Protein AF-A0A9X5UAR1-F1 (afdb_monomer_lite)

Radius of gyration: 19.59 Å; chains: 1; bounding box: 45×46×49 Å

Secondary structure (DSSP, 8-state):
-PPPPP-EEEEEETTEEEEEEEETTEEEEEEE-S-------TTS-HHHHTT-------EEEEEES-HHHHHHHHHH----PPP---S-HHHHHHHHHHHHHHHHSS--THHHHHTBSSHHHHHHHHHHHHHH-HHHHHT-EEEESSSS---EEESSSSEEEEEEEEEE-TT----TTS-EEEEEEEEETTEEEE-HHHHHHHHTTTSTTPPPP-

Foldseek 3Di:
DDDDAADWDWDDAQNFIWIWGDDPLKIKIKTFDDFQDQDDDPPDDPVRSVPDPPSPTDMDMFMDNDPVVSNVVRNVDDDDDAEPEAPCPVVQLVLQVVLQCQLFPQDQQPSNLLSEPPSVLQNVLSVVLCVVPVLVRRFKGFPDCPPDQQDWGDPYNFKIKGWQTAIDGVPDPPDPVGDTAIWIWGQDPSGIHTYQQSSCVSCVVRRPPRDHDD

Sequence (214 aa):
MYMEPQAFEQTTVNGRPALLVSAAGQTAVYWVVDQPGWVTIRGLTPEQNVHRQIVDHTAVQVSGTDRASVLRIARSTTVGPKPQGPADLPAVLAGINAAGRAAFDGASGAGMLAAVTDPTLIRPALDRALAARPEQVRQIRLVTLYESLGDLVFLSDTELVATWVTVTRPGEQLHPNSRNAELRFVETADGWKVTRSSFCLVMMTTVPGCPRFP

Structure (mmCIF, N/CA/C/O backbone):
data_AF-A0A9X5UAR1-F1
#
_entry.id   AF-A0A9X5UAR1-F1
#
loop_
_atom_site.group_PDB
_atom_site.id
_atom_site.type_symbol
_atom_site.label_atom_id
_atom_site.label_alt_id
_atom_site.label_comp_id
_atom_site.label_asym_id
_atom_site.label_entity_id
_atom_site.label_seq_id
_atom_site.pdbx_PDB_ins_code
_atom_site.Cartn_x
_atom_site.Cartn_y
_atom_site.Cartn_z
_atom_site.occupancy
_atom_site.B_iso_or_equiv
_atom_site.auth_seq_id
_atom_site.auth_comp_id
_atom_site.auth_asym_id
_atom_site.auth_atom_id
_atom_site.pdbx_PDB_model_num
ATOM 1 N N . MET A 1 1 ? -1.584 26.421 -2.742 1.00 30.73 1 MET A N 1
ATOM 2 C CA . MET A 1 1 ? -2.952 26.969 -2.666 1.00 30.73 1 MET A CA 1
ATOM 3 C C . MET A 1 1 ? -3.562 26.393 -1.400 1.00 30.73 1 MET A C 1
ATOM 5 O O . MET A 1 1 ? -3.837 25.204 -1.371 1.00 30.73 1 MET A O 1
ATOM 9 N N . TYR A 1 2 ? -3.602 27.176 -0.323 1.00 29.28 2 TYR A N 1
ATOM 10 C CA . TYR A 1 2 ? -4.198 26.750 0.943 1.00 29.28 2 TYR A CA 1
ATOM 11 C C . TYR A 1 2 ? -5.715 26.898 0.805 1.00 29.28 2 TYR A C 1
ATOM 13 O O . TYR A 1 2 ? -6.185 27.992 0.506 1.00 29.28 2 TYR A O 1
ATOM 21 N N . MET A 1 3 ? -6.461 25.798 0.927 1.00 34.56 3 MET A N 1
ATOM 22 C CA . MET A 1 3 ? -7.920 25.869 1.017 1.00 34.56 3 MET A CA 1
ATOM 23 C C . MET A 1 3 ? -8.286 26.413 2.398 1.00 34.56 3 MET A C 1
ATOM 25 O O . MET A 1 3 ? -7.839 25.870 3.408 1.00 34.56 3 MET A O 1
ATOM 29 N N . GLU A 1 4 ? -9.075 27.484 2.435 1.00 39.12 4 GLU A N 1
ATOM 30 C CA . GLU A 1 4 ? -9.680 27.985 3.668 1.00 39.12 4 GLU A CA 1
ATOM 31 C C . GLU A 1 4 ? -10.609 26.923 4.289 1.00 39.12 4 GLU A C 1
ATOM 33 O O . GLU A 1 4 ? -11.253 26.162 3.556 1.00 39.12 4 GLU A O 1
ATOM 38 N N . PRO A 1 5 ? -10.687 26.845 5.629 1.00 42.44 5 PRO A N 1
ATOM 39 C CA . PRO A 1 5 ? -11.467 25.824 6.309 1.00 42.44 5 PRO A CA 1
ATOM 40 C C . PRO A 1 5 ? -12.966 25.970 6.027 1.00 42.44 5 PRO A C 1
ATOM 42 O O . PRO A 1 5 ? -13.605 26.960 6.378 1.00 42.44 5 PRO A O 1
ATOM 45 N N . GLN A 1 6 ? -13.515 24.932 5.403 1.00 54.16 6 GLN A N 1
ATOM 46 C CA . GLN A 1 6 ? -14.939 24.719 5.186 1.00 54.16 6 GLN A CA 1
ATOM 47 C C . GLN A 1 6 ? -15.619 24.265 6.487 1.00 54.16 6 GLN A C 1
ATOM 49 O O . GLN A 1 6 ? -14.967 23.715 7.371 1.00 54.16 6 GLN A O 1
ATOM 54 N N . ALA A 1 7 ? -16.925 24.517 6.613 1.00 65.12 7 ALA A N 1
ATOM 55 C CA . ALA A 1 7 ? -17.703 24.296 7.832 1.00 65.12 7 ALA A CA 1
ATOM 56 C C . ALA A 1 7 ? -17.434 22.924 8.486 1.00 65.12 7 ALA A C 1
ATOM 58 O O . ALA A 1 7 ? -17.745 21.875 7.915 1.00 65.12 7 ALA A O 1
ATOM 59 N N . PHE A 1 8 ? -16.879 22.957 9.700 1.00 77.69 8 PHE A N 1
ATOM 60 C CA . PHE A 1 8 ? -16.751 21.800 10.577 1.00 77.69 8 PHE A CA 1
ATOM 61 C C . PHE A 1 8 ? -17.992 21.712 11.459 1.00 77.69 8 PHE A C 1
ATOM 63 O O . PHE A 1 8 ? -18.345 22.673 12.142 1.00 77.69 8 PHE A O 1
ATOM 70 N N . GLU A 1 9 ? -18.638 20.553 11.472 1.00 87.25 9 GLU A N 1
ATOM 71 C CA . GLU A 1 9 ? -19.782 20.277 12.334 1.00 87.25 9 GLU A CA 1
ATOM 72 C C . GLU A 1 9 ? -19.434 19.127 13.279 1.00 87.25 9 GLU A C 1
ATOM 74 O O . GLU A 1 9 ? -18.962 18.070 12.856 1.00 87.25 9 GLU A O 1
ATOM 79 N N . GLN A 1 10 ? -19.662 19.325 14.577 1.00 88.06 10 GLN A N 1
ATOM 80 C CA . GLN A 1 10 ? -19.565 18.237 15.543 1.00 88.06 10 GLN A CA 1
ATOM 81 C C . GLN A 1 10 ? -20.776 17.314 15.392 1.00 88.06 10 GLN A C 1
ATOM 83 O O . GLN A 1 10 ? -21.917 17.763 15.320 1.00 88.06 10 GLN A O 1
ATOM 88 N N . THR A 1 11 ? -20.533 16.009 15.356 1.00 90.31 11 THR A N 1
ATOM 89 C CA . THR A 1 11 ? -21.578 14.989 15.256 1.00 90.31 11 THR A CA 1
ATOM 90 C C . THR A 1 11 ? -21.218 13.779 16.111 1.00 90.31 11 THR A C 1
ATOM 92 O O . THR A 1 11 ? -20.233 13.790 16.853 1.00 90.31 11 THR A O 1
ATOM 95 N N . THR A 1 12 ? -22.024 12.724 16.030 1.00 88.69 12 THR A N 1
ATOM 96 C CA . THR A 1 12 ? -21.733 11.453 16.690 1.00 88.69 12 THR A CA 1
ATOM 97 C C . THR A 1 12 ? -21.885 10.270 15.743 1.00 88.69 12 THR A C 1
ATOM 99 O O . THR A 1 12 ? -22.787 10.212 14.899 1.00 88.69 12 THR A O 1
ATOM 102 N N . VAL A 1 13 ? -20.989 9.299 15.909 1.00 86.94 13 VAL A N 1
ATOM 103 C CA . VAL A 1 13 ? -21.026 7.993 15.244 1.00 86.94 13 VAL A CA 1
ATOM 104 C C . VAL A 1 13 ? -21.010 6.933 16.336 1.00 86.94 13 VAL A C 1
ATOM 106 O O . VAL A 1 13 ? -20.041 6.826 17.080 1.00 86.94 13 VAL A O 1
ATOM 109 N N . ASN A 1 14 ? -22.103 6.179 16.480 1.00 85.75 14 ASN A N 1
ATOM 110 C CA . ASN A 1 14 ? -22.234 5.116 17.488 1.00 85.75 14 ASN A CA 1
ATOM 111 C C . ASN A 1 14 ? -21.879 5.572 18.916 1.00 85.75 14 ASN A C 1
ATOM 113 O O . ASN A 1 14 ? -21.168 4.888 19.646 1.00 85.75 14 ASN A O 1
ATOM 117 N N . GLY A 1 15 ? -22.346 6.769 19.293 1.00 83.94 15 GLY A N 1
ATOM 118 C CA . GLY A 1 15 ? -22.093 7.374 20.606 1.00 83.94 15 GLY A CA 1
ATOM 119 C C . GLY A 1 15 ? -20.699 7.985 20.783 1.00 83.94 15 GLY A C 1
ATOM 120 O O . GLY A 1 15 ? -20.418 8.540 21.841 1.00 83.94 15 GLY A O 1
ATOM 121 N N . ARG A 1 16 ? -19.831 7.926 19.765 1.00 83.38 16 ARG A N 1
ATOM 122 C CA . ARG A 1 16 ? -18.496 8.536 19.786 1.00 83.38 16 ARG A CA 1
ATOM 123 C C . ARG A 1 16 ? -18.528 9.942 19.185 1.00 83.38 16 ARG A C 1
ATOM 125 O O . ARG A 1 16 ? -19.216 10.128 18.176 1.00 83.38 16 ARG A O 1
ATOM 132 N N . PRO A 1 17 ? -17.781 10.911 19.747 1.00 87.62 17 PRO A N 1
ATOM 133 C CA . PRO A 1 17 ? -17.573 12.208 19.114 1.00 87.62 17 PRO A CA 1
ATOM 134 C C . PRO A 1 17 ? -16.977 12.046 17.715 1.00 87.62 17 PRO A C 1
ATOM 136 O O . PRO A 1 17 ? -16.041 11.271 17.516 1.00 87.62 17 PRO A O 1
ATOM 139 N N . ALA A 1 18 ? -17.525 12.783 16.757 1.00 87.81 18 ALA A N 1
ATOM 140 C CA . ALA A 1 18 ? -17.103 12.755 15.368 1.00 87.81 18 ALA A CA 1
ATOM 141 C C . ALA A 1 18 ? -17.092 14.171 14.776 1.00 87.81 18 ALA A C 1
ATOM 143 O O . ALA A 1 18 ? -17.832 15.054 15.215 1.00 87.81 18 ALA A O 1
ATOM 144 N N . LEU A 1 19 ? -16.265 14.371 13.757 1.00 89.38 19 LEU A N 1
ATOM 145 C CA . LEU A 1 19 ? -16.179 15.597 12.974 1.00 89.38 19 LEU A CA 1
ATOM 146 C C . LEU A 1 19 ? -16.751 15.342 11.588 1.00 89.38 19 LEU A C 1
ATOM 148 O O . LEU A 1 19 ? -16.310 14.435 10.887 1.00 89.38 19 LEU A O 1
ATOM 152 N N . LEU A 1 20 ? -17.722 16.149 11.189 1.00 88.94 20 LEU A N 1
ATOM 153 C CA . LEU A 1 20 ? -18.266 16.170 9.843 1.00 88.94 20 LEU A CA 1
ATOM 154 C C . LEU A 1 20 ? -17.690 17.372 9.095 1.00 88.94 20 LEU A C 1
ATOM 156 O O . LEU A 1 20 ? -17.766 18.507 9.563 1.00 88.94 20 LEU A O 1
ATOM 160 N N . VAL A 1 21 ? -17.132 17.109 7.921 1.00 88.12 21 VAL A N 1
ATOM 161 C CA . VAL A 1 21 ? -16.514 18.094 7.035 1.00 88.12 21 VAL A CA 1
ATOM 162 C C . VAL A 1 21 ? -17.242 18.048 5.702 1.00 88.12 21 VAL A C 1
ATOM 164 O O . VAL A 1 21 ? -17.521 16.969 5.180 1.00 88.12 21 VAL A O 1
ATOM 167 N N . SER A 1 22 ? -17.584 19.206 5.144 1.00 84.38 22 SER A N 1
ATOM 168 C CA . SER A 1 22 ? -18.180 19.301 3.807 1.00 84.38 22 SER A CA 1
ATOM 169 C C . SER A 1 22 ? -17.390 20.276 2.952 1.00 84.38 22 SER A C 1
ATOM 171 O O . SER A 1 22 ? -17.269 21.447 3.289 1.00 84.38 22 SER A O 1
ATOM 173 N N . ALA A 1 23 ? -16.841 19.768 1.855 1.00 79.12 23 ALA A N 1
ATOM 174 C CA . ALA A 1 23 ? -15.751 20.369 1.118 1.00 79.12 23 ALA A CA 1
ATOM 175 C C . ALA A 1 23 ? -15.866 20.096 -0.381 1.00 79.12 23 ALA A C 1
ATOM 177 O O . ALA A 1 23 ? -15.838 18.940 -0.781 1.00 79.12 23 ALA A O 1
ATOM 178 N N . ALA A 1 24 ? -15.959 21.134 -1.220 1.00 80.31 24 ALA A N 1
ATOM 179 C CA . ALA A 1 24 ? -15.887 21.001 -2.685 1.00 80.31 24 ALA A CA 1
ATOM 180 C C . ALA A 1 24 ? -16.788 19.885 -3.284 1.00 80.31 24 ALA A C 1
ATOM 182 O O . ALA A 1 24 ? -16.367 19.136 -4.162 1.00 80.31 24 ALA A O 1
ATOM 183 N N . GLY A 1 25 ? -18.027 19.750 -2.790 1.00 81.12 25 GLY A N 1
ATOM 184 C CA . GLY A 1 25 ? -18.974 18.714 -3.237 1.00 81.12 25 GLY A CA 1
ATOM 185 C C . GLY A 1 25 ? -18.745 17.319 -2.640 1.00 81.12 25 GLY A C 1
ATOM 186 O O . GLY A 1 25 ? -19.440 16.375 -3.005 1.00 81.12 25 GLY A O 1
ATOM 187 N N . GLN A 1 26 ? -17.799 17.182 -1.714 1.00 84.62 26 GLN A N 1
ATOM 188 C CA . GLN A 1 26 ? -17.597 15.997 -0.892 1.00 84.62 26 GLN A CA 1
ATOM 189 C C . GLN A 1 26 ? -18.026 16.253 0.552 1.00 84.62 26 GLN A C 1
ATOM 191 O O . GLN A 1 26 ? -17.934 17.358 1.079 1.00 84.62 26 GLN A O 1
ATOM 196 N N . THR A 1 27 ? -18.463 15.196 1.213 1.00 87.94 27 THR A N 1
ATOM 197 C CA . THR A 1 27 ? -18.718 15.134 2.643 1.00 87.94 27 THR A CA 1
ATOM 198 C C . THR A 1 27 ? -17.869 14.013 3.221 1.00 87.94 27 THR A C 1
ATOM 200 O O . THR A 1 27 ? -17.801 12.926 2.650 1.00 87.94 27 THR A O 1
ATOM 203 N N . ALA A 1 28 ? -17.237 14.264 4.361 1.00 88.06 28 ALA A N 1
ATOM 204 C CA . ALA A 1 28 ? -16.497 13.266 5.112 1.00 88.06 28 ALA A CA 1
ATOM 205 C C . ALA A 1 28 ? -16.874 13.340 6.589 1.00 88.06 28 ALA A C 1
ATOM 207 O O . ALA A 1 28 ? -16.972 14.431 7.144 1.00 88.06 28 ALA A O 1
ATOM 208 N N . VAL A 1 29 ? -17.068 12.192 7.230 1.00 90.44 29 VAL A N 1
ATOM 209 C CA . VAL A 1 29 ? -17.174 12.100 8.689 1.00 90.44 29 VAL A CA 1
ATOM 210 C C . VAL A 1 29 ? -15.991 11.318 9.233 1.00 90.44 29 VAL A C 1
ATOM 212 O O . VAL A 1 29 ? -15.620 10.282 8.683 1.00 90.44 29 VAL A O 1
ATOM 215 N N . TYR A 1 30 ? -15.407 11.842 10.301 1.00 86.75 30 TYR A N 1
ATOM 216 C CA . TYR A 1 30 ? -14.194 11.362 10.940 1.00 86.75 30 TYR A CA 1
ATOM 217 C C . TYR A 1 30 ? -14.453 11.104 12.424 1.00 86.75 30 TYR A C 1
ATOM 219 O O . TYR A 1 30 ? -15.029 11.957 13.099 1.00 86.75 30 TYR A O 1
ATOM 227 N N . TRP A 1 31 ? -14.017 9.965 12.955 1.00 86.69 31 TRP A N 1
ATOM 228 C CA . TRP A 1 31 ? -14.021 9.718 14.399 1.00 86.69 31 TRP A CA 1
ATOM 229 C C . TRP A 1 31 ? -12.827 8.876 14.834 1.00 86.69 31 TRP A C 1
ATOM 231 O O . TRP A 1 31 ? -12.347 8.015 14.097 1.00 86.69 31 TRP A O 1
ATOM 241 N N . VAL A 1 32 ? -12.375 9.115 16.062 1.00 80.69 32 VAL A N 1
ATOM 242 C CA . VAL A 1 32 ? -11.247 8.408 16.675 1.00 80.69 32 VAL A CA 1
ATOM 243 C C . VAL A 1 32 ? -11.732 7.124 17.357 1.00 80.69 32 VAL A C 1
ATOM 245 O O . VAL A 1 32 ? -12.789 7.085 18.001 1.00 80.69 32 VAL A O 1
ATOM 248 N N . VAL A 1 33 ? -10.968 6.046 17.189 1.00 76.88 33 VAL A N 1
ATOM 249 C CA . VAL A 1 33 ? -11.282 4.707 17.690 1.00 76.88 33 VAL A CA 1
ATOM 250 C C . VAL A 1 33 ? -10.584 4.412 19.021 1.00 76.88 33 VAL A C 1
ATOM 252 O O . VAL A 1 33 ? -11.208 3.793 19.888 1.00 76.88 33 VAL A O 1
ATOM 255 N N . ASP A 1 34 ? -9.354 4.891 19.207 1.00 69.00 34 ASP A N 1
ATOM 256 C CA . ASP A 1 34 ? -8.503 4.706 20.388 1.00 69.00 34 ASP A CA 1
ATOM 257 C C . ASP A 1 34 ? -7.872 6.031 20.887 1.00 69.00 34 ASP A C 1
ATOM 259 O O . ASP A 1 34 ? -7.661 6.998 20.156 1.00 69.00 34 ASP A O 1
ATOM 263 N N . GLN A 1 35 ? -7.626 6.107 22.198 1.00 50.69 35 GLN A N 1
ATOM 264 C CA . GLN A 1 35 ? -6.901 7.217 22.840 1.00 50.69 35 GLN A CA 1
ATOM 265 C C . GLN A 1 35 ? -5.401 7.120 22.497 1.00 50.69 35 GLN A C 1
ATOM 267 O O . GLN A 1 35 ? -4.950 6.025 22.156 1.00 50.69 35 GLN A O 1
ATOM 272 N N . PRO A 1 36 ? -4.609 8.207 22.601 1.00 45.22 36 PRO A N 1
ATOM 273 C CA . PRO A 1 36 ? -3.213 8.167 22.194 1.00 45.22 36 PRO A CA 1
ATOM 274 C C . PRO A 1 36 ? -2.470 7.201 23.119 1.00 45.22 36 PRO A C 1
ATOM 276 O O . PRO A 1 36 ? -2.410 7.407 24.333 1.00 45.22 36 PRO A O 1
ATOM 279 N N . GLY A 1 37 ? -1.949 6.120 22.548 1.00 41.19 37 GLY A N 1
ATOM 280 C CA . GLY A 1 37 ? -1.152 5.129 23.258 1.00 41.19 37 GLY A CA 1
ATOM 281 C C . GLY A 1 37 ? 0.322 5.289 22.918 1.00 41.19 37 GLY A C 1
ATOM 282 O O . GLY A 1 37 ? 0.683 5.461 21.758 1.00 41.19 37 GLY A O 1
ATOM 283 N N . TRP A 1 38 ? 1.194 5.193 23.919 1.00 39.66 38 TRP A N 1
ATOM 284 C CA . TRP A 1 38 ? 2.628 5.062 23.677 1.00 39.66 38 TRP A CA 1
ATOM 285 C C . TRP A 1 38 ? 2.907 3.661 23.119 1.00 39.66 38 TRP A C 1
ATOM 287 O O . TRP A 1 38 ? 2.762 2.672 23.839 1.00 39.66 38 TRP A O 1
ATOM 297 N N . VAL A 1 39 ? 3.306 3.551 21.850 1.00 39.91 39 VAL A N 1
ATOM 298 C CA . VAL A 1 39 ? 3.782 2.280 21.284 1.00 39.91 39 VAL A CA 1
ATOM 299 C C . VAL A 1 39 ? 5.285 2.174 21.520 1.00 39.91 39 VAL A C 1
ATOM 301 O O . VAL A 1 39 ? 6.079 2.856 20.880 1.00 39.91 39 VAL A O 1
ATOM 304 N N . THR A 1 40 ? 5.697 1.301 22.439 1.00 42.00 40 THR A N 1
ATOM 305 C CA . THR A 1 40 ? 7.102 0.886 22.554 1.00 42.00 40 THR A CA 1
ATOM 306 C C . THR A 1 40 ? 7.358 -0.265 21.587 1.00 42.00 40 THR A C 1
ATOM 308 O O . THR A 1 40 ? 6.826 -1.362 21.770 1.00 42.00 40 THR A O 1
ATOM 311 N N . ILE A 1 41 ? 8.189 -0.043 20.567 1.00 45.88 41 ILE A N 1
ATOM 312 C CA . ILE A 1 41 ? 8.618 -1.115 19.663 1.00 45.88 41 ILE A CA 1
ATOM 313 C C . ILE A 1 41 ? 9.690 -1.943 20.385 1.00 45.88 41 ILE A C 1
ATOM 315 O O . ILE A 1 41 ? 10.768 -1.439 20.713 1.00 45.88 41 ILE A O 1
ATOM 319 N N . ARG A 1 42 ? 9.409 -3.228 20.647 1.00 38.88 42 ARG A N 1
ATOM 320 C CA . ARG A 1 42 ? 10.414 -4.14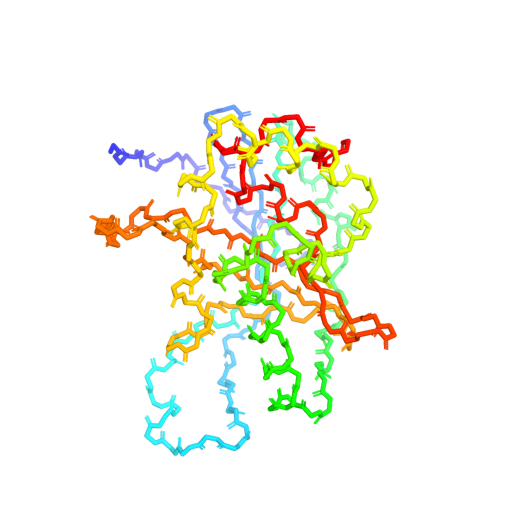9 21.205 1.00 38.88 42 ARG A CA 1
ATOM 321 C C . ARG A 1 42 ? 11.543 -4.347 20.193 1.00 38.88 42 ARG A C 1
ATOM 323 O O . ARG A 1 42 ? 11.283 -4.690 19.047 1.00 38.88 42 ARG A O 1
ATOM 330 N N . GLY A 1 43 ? 12.784 -4.167 20.643 1.00 43.53 43 GLY A N 1
ATOM 331 C CA . GLY A 1 43 ? 13.988 -4.326 19.817 1.00 43.53 43 GLY A CA 1
ATOM 332 C C . GLY A 1 43 ? 14.648 -3.018 19.372 1.00 43.53 43 GLY A C 1
ATOM 333 O O . GLY A 1 43 ? 15.718 -3.076 18.777 1.00 43.53 43 GLY A O 1
ATOM 334 N N . LEU A 1 44 ? 14.062 -1.856 19.689 1.00 45.50 44 LEU A N 1
ATOM 335 C CA . LEU A 1 44 ? 14.695 -0.546 19.502 1.00 45.50 44 LEU A CA 1
ATOM 336 C C . LEU A 1 44 ? 15.262 -0.012 20.824 1.00 45.50 44 LEU A C 1
ATOM 338 O O . LEU A 1 44 ? 14.688 -0.250 21.891 1.00 45.50 44 LEU A O 1
ATOM 342 N N . THR A 1 45 ? 16.376 0.722 20.764 1.00 52.03 45 THR A N 1
ATOM 343 C CA . THR A 1 45 ? 16.948 1.382 21.946 1.00 52.03 45 THR A CA 1
ATOM 344 C C . THR A 1 45 ? 16.031 2.511 22.436 1.00 52.03 45 THR A C 1
ATOM 346 O O . THR A 1 45 ? 15.198 3.021 21.676 1.00 52.03 45 THR A O 1
ATOM 349 N N . PRO A 1 46 ? 16.137 2.933 23.708 1.00 51.38 46 PRO A N 1
ATOM 350 C CA . PRO A 1 46 ? 15.390 4.082 24.209 1.00 51.38 46 PRO A CA 1
ATOM 351 C C . PRO A 1 46 ? 15.593 5.340 23.353 1.00 51.38 46 PRO A C 1
ATOM 353 O O . PRO A 1 46 ? 14.612 6.001 23.031 1.00 51.38 46 PRO A O 1
ATOM 356 N N . GLU A 1 47 ? 16.812 5.629 22.881 1.00 49.47 47 GLU A N 1
ATOM 357 C CA . GLU A 1 47 ? 17.074 6.799 22.027 1.00 49.47 47 GLU A CA 1
ATOM 358 C C . GLU A 1 47 ? 16.352 6.717 20.669 1.00 49.47 47 GLU A C 1
ATOM 360 O O . GLU A 1 47 ? 15.894 7.735 20.150 1.00 49.47 47 GLU A O 1
ATOM 365 N N . GLN A 1 48 ? 16.175 5.507 20.125 1.00 51.94 48 GLN A N 1
ATOM 366 C CA . GLN A 1 48 ? 15.421 5.256 18.889 1.00 51.94 48 GLN A CA 1
ATOM 367 C C . GLN A 1 48 ? 13.899 5.394 19.074 1.00 51.94 48 GLN A C 1
ATOM 369 O O . GLN A 1 48 ? 13.187 5.658 18.105 1.00 51.94 48 GLN A O 1
ATOM 374 N N . ASN A 1 49 ? 13.391 5.253 20.303 1.00 50.84 49 ASN A N 1
ATOM 375 C CA . ASN A 1 49 ? 11.966 5.406 20.621 1.00 50.84 49 ASN A CA 1
ATOM 376 C C . ASN A 1 49 ? 11.556 6.871 20.901 1.00 50.84 49 ASN A C 1
ATOM 378 O O . ASN A 1 49 ? 10.391 7.220 20.736 1.00 50.84 49 ASN A O 1
ATOM 382 N N . VAL A 1 50 ? 12.487 7.751 21.290 1.00 40.72 50 VAL A N 1
ATOM 383 C CA . VAL A 1 50 ? 12.183 9.110 21.802 1.00 40.72 50 VAL A CA 1
ATOM 384 C C . VAL A 1 50 ? 11.700 10.099 20.724 1.00 40.72 50 VAL A C 1
ATOM 386 O O . VAL A 1 50 ? 11.071 11.099 21.053 1.00 40.72 50 VAL A O 1
ATOM 389 N N . HIS A 1 51 ? 11.928 9.827 19.435 1.00 37.31 51 HIS A N 1
ATOM 390 C CA . HIS A 1 51 ? 11.580 10.756 18.342 1.00 37.31 51 HIS A CA 1
ATOM 391 C C . HIS A 1 51 ? 10.233 10.478 17.660 1.00 37.31 51 HIS A C 1
ATOM 393 O O . HIS A 1 51 ? 9.908 11.112 16.657 1.00 37.31 51 HIS A O 1
ATOM 399 N N . ARG A 1 52 ? 9.423 9.551 18.180 1.00 43.06 52 ARG A N 1
ATOM 400 C CA . ARG A 1 52 ? 8.127 9.206 17.585 1.00 43.06 52 ARG A CA 1
ATOM 401 C C . ARG A 1 52 ? 6.984 9.538 18.530 1.00 43.06 52 ARG A C 1
ATOM 403 O O . ARG A 1 52 ? 6.356 8.660 19.108 1.00 43.06 52 ARG A O 1
ATOM 410 N N . GLN A 1 53 ? 6.657 10.826 18.608 1.00 37.38 53 GLN A N 1
ATOM 411 C CA . GLN A 1 53 ? 5.296 11.252 18.926 1.00 37.38 53 GLN A CA 1
ATOM 412 C C . GLN A 1 53 ? 4.409 10.946 17.706 1.00 37.38 53 GLN A C 1
ATOM 414 O O . GLN A 1 53 ? 3.904 11.847 17.044 1.00 37.38 53 GLN A O 1
ATOM 419 N N . ILE A 1 54 ? 4.276 9.664 17.354 1.00 42.66 54 ILE A N 1
ATOM 420 C CA . ILE A 1 54 ? 3.181 9.248 16.489 1.00 42.66 54 ILE A CA 1
ATOM 421 C C . ILE A 1 54 ? 1.983 9.278 17.417 1.00 42.66 54 ILE A C 1
ATOM 423 O O . ILE A 1 54 ? 1.879 8.493 18.360 1.00 42.66 54 ILE A O 1
ATOM 427 N N . VAL A 1 55 ? 1.128 10.272 17.217 1.00 42.66 55 VAL A N 1
ATOM 428 C CA . VAL A 1 55 ? -0.182 10.297 17.845 1.00 42.66 55 VAL A CA 1
ATOM 429 C C . VAL A 1 55 ? -0.991 9.209 17.131 1.00 42.66 55 VAL A C 1
ATOM 431 O O . VAL A 1 55 ? -1.774 9.504 16.235 1.00 42.66 55 VAL A O 1
ATOM 434 N N . ASP A 1 56 ? -0.695 7.943 17.443 1.00 50.75 56 ASP A N 1
ATOM 435 C CA . ASP A 1 56 ? -1.318 6.758 16.853 1.00 50.75 56 ASP A CA 1
ATOM 436 C C . ASP A 1 56 ? -2.748 6.684 17.385 1.00 50.75 56 ASP A C 1
ATOM 438 O O . ASP A 1 56 ? -3.066 5.992 18.351 1.00 50.75 56 ASP A O 1
ATOM 442 N N . HIS A 1 57 ? -3.601 7.495 16.776 1.00 56.28 57 HIS A N 1
ATOM 443 C CA . HIS A 1 57 ? -5.032 7.342 16.837 1.00 56.28 57 HIS A CA 1
ATOM 444 C C . HIS A 1 57 ? -5.450 6.580 15.592 1.00 56.28 57 HIS A C 1
ATOM 446 O O . HIS A 1 57 ? -5.425 7.104 14.478 1.00 56.28 57 HIS A O 1
ATOM 452 N N . THR A 1 58 ? -5.896 5.351 15.781 1.00 68.44 58 THR A N 1
ATOM 453 C CA . THR A 1 58 ? -6.767 4.699 14.822 1.00 68.44 58 THR A CA 1
ATOM 454 C C . THR A 1 58 ? -8.001 5.576 14.672 1.00 68.44 58 THR A C 1
ATOM 456 O O . THR A 1 58 ? -8.755 5.793 15.619 1.00 68.44 58 THR A O 1
ATOM 459 N N . ALA A 1 59 ? -8.231 6.086 13.473 1.00 75.56 59 ALA A N 1
ATOM 460 C CA . ALA A 1 59 ? -9.422 6.847 13.162 1.00 75.56 59 ALA A CA 1
ATOM 461 C C . ALA A 1 59 ? -10.100 6.269 11.930 1.00 75.56 59 ALA A C 1
ATOM 463 O O . ALA A 1 59 ? -9.464 5.668 11.067 1.00 75.56 59 ALA A O 1
ATOM 464 N N . VAL A 1 60 ? -11.411 6.451 11.856 1.00 79.44 60 VAL A N 1
ATOM 465 C CA . VAL A 1 60 ? -12.185 6.075 10.681 1.00 79.44 60 VAL A CA 1
ATOM 466 C C . VAL A 1 60 ? -12.649 7.337 9.990 1.00 79.44 60 VAL A C 1
ATOM 468 O O . VAL A 1 60 ? -13.204 8.233 10.627 1.00 79.44 60 VAL A O 1
ATOM 471 N N . GLN A 1 61 ? -12.456 7.368 8.676 1.00 87.25 61 GLN A N 1
ATOM 472 C CA . GLN A 1 61 ? -13.036 8.360 7.789 1.00 87.25 61 GLN A CA 1
ATOM 473 C C . GLN A 1 61 ? -13.974 7.664 6.803 1.00 87.25 61 GLN A C 1
ATOM 475 O O . GLN A 1 61 ? -13.588 6.717 6.124 1.00 87.25 61 GLN A O 1
ATOM 480 N N . VAL A 1 62 ? -15.202 8.164 6.693 1.00 86.12 62 VAL A N 1
ATOM 481 C CA . VAL A 1 62 ? -16.138 7.788 5.628 1.00 86.12 62 VAL A CA 1
ATOM 482 C C . VAL A 1 62 ? -16.377 9.022 4.777 1.00 86.12 62 VAL A C 1
ATOM 484 O O . VAL A 1 62 ? -16.806 10.044 5.309 1.00 86.12 62 VAL A O 1
ATOM 487 N N . SER A 1 63 ? -16.101 8.941 3.477 1.00 90.19 63 SER A N 1
ATOM 488 C CA . SER A 1 63 ? -16.270 10.047 2.531 1.00 90.19 63 SER A CA 1
ATOM 489 C C . SER A 1 63 ? -17.175 9.679 1.356 1.00 90.19 63 SER A C 1
ATOM 491 O O . SER A 1 63 ? -17.311 8.516 0.984 1.00 90.19 63 SER A O 1
ATOM 493 N N . GLY A 1 64 ? -17.828 10.685 0.779 1.00 87.88 64 GLY A N 1
ATOM 494 C CA . GLY A 1 64 ? -18.734 10.535 -0.357 1.00 87.88 64 GLY A CA 1
ATOM 495 C C . GLY A 1 64 ? -19.354 11.868 -0.765 1.00 87.88 64 GLY A C 1
ATOM 496 O O . GLY A 1 64 ? -19.147 12.880 -0.107 1.00 87.88 64 GLY A O 1
ATOM 497 N N . THR A 1 65 ? -20.110 11.892 -1.858 1.00 91.38 65 THR A N 1
ATOM 498 C CA . THR A 1 65 ? -20.767 13.118 -2.356 1.00 91.38 65 THR A CA 1
ATOM 499 C C . THR A 1 65 ? -22.142 13.364 -1.731 1.00 91.38 65 THR A C 1
ATOM 501 O O . THR A 1 65 ? -22.637 14.485 -1.765 1.00 91.38 65 THR A O 1
ATOM 504 N N . ASP A 1 66 ? -22.764 12.331 -1.154 1.00 92.88 66 ASP A N 1
ATOM 505 C CA . ASP A 1 66 ? -24.060 12.420 -0.476 1.00 92.88 66 ASP A CA 1
ATOM 506 C C . ASP A 1 66 ? -23.898 12.327 1.047 1.00 92.88 66 ASP A C 1
ATOM 508 O O . ASP A 1 66 ? -23.547 11.279 1.601 1.00 92.88 66 ASP A O 1
ATOM 512 N N . ARG A 1 67 ? -24.208 13.428 1.735 1.00 92.69 67 ARG A N 1
ATOM 513 C CA . ARG A 1 67 ? -24.102 13.550 3.195 1.00 92.69 67 ARG A CA 1
ATOM 514 C C . ARG A 1 67 ? -24.929 12.498 3.936 1.00 92.69 67 ARG A C 1
ATOM 516 O O . ARG A 1 67 ? -24.465 11.968 4.947 1.00 92.69 67 ARG A O 1
ATOM 523 N N . ALA A 1 68 ? -26.136 12.189 3.460 1.00 93.25 68 ALA A N 1
ATOM 524 C CA . ALA A 1 68 ? -27.012 11.224 4.123 1.00 93.25 68 ALA A CA 1
ATOM 525 C C . ALA A 1 68 ? -26.421 9.808 4.073 1.00 93.25 68 ALA A C 1
ATOM 527 O O . ALA A 1 68 ? -26.374 9.115 5.092 1.00 93.25 68 ALA A O 1
ATOM 528 N N . SER A 1 69 ? -25.898 9.403 2.915 1.00 94.19 69 SER A N 1
ATOM 529 C CA . SER A 1 69 ? -25.210 8.125 2.736 1.00 94.19 69 SER A CA 1
ATOM 530 C C . SER A 1 69 ? -23.935 8.032 3.565 1.00 94.19 69 SER A C 1
ATOM 532 O O . SER A 1 69 ? -23.736 7.014 4.223 1.00 94.19 69 SER A O 1
ATOM 534 N N . VAL A 1 70 ? -23.116 9.088 3.602 1.00 93.62 70 VAL A N 1
ATOM 535 C CA . VAL A 1 70 ? -21.896 9.135 4.430 1.00 93.62 70 VAL A CA 1
ATOM 536 C C . VAL A 1 70 ? -22.224 8.900 5.905 1.00 93.62 70 VAL A C 1
ATOM 538 O O . VAL A 1 70 ? -21.643 8.016 6.533 1.00 93.62 70 VAL A O 1
ATOM 541 N N . LEU A 1 71 ? -23.201 9.629 6.453 1.00 92.56 71 LEU A N 1
ATOM 542 C CA . LEU A 1 71 ? -23.613 9.471 7.851 1.00 92.56 71 LEU A CA 1
ATOM 543 C C . LEU A 1 71 ? -24.232 8.096 8.126 1.00 92.56 71 LEU A C 1
ATOM 545 O O . LEU A 1 71 ? -23.980 7.514 9.181 1.00 92.56 71 LEU A O 1
ATOM 549 N N . ARG A 1 72 ? -25.030 7.563 7.192 1.00 93.88 72 ARG A N 1
ATOM 550 C CA . ARG A 1 72 ? -25.621 6.224 7.309 1.00 93.88 72 ARG A CA 1
ATOM 551 C C . ARG A 1 72 ? -24.540 5.148 7.360 1.00 93.88 72 ARG A C 1
ATOM 553 O O . ARG A 1 72 ? -24.586 4.309 8.254 1.00 93.88 72 ARG A O 1
ATOM 560 N N . ILE A 1 73 ? -23.572 5.194 6.442 1.00 93.19 73 ILE A N 1
ATOM 561 C CA . ILE A 1 73 ? -22.454 4.245 6.396 1.00 93.19 73 ILE A CA 1
ATOM 562 C C . ILE A 1 73 ? -21.642 4.351 7.684 1.00 93.19 73 ILE A C 1
ATOM 564 O O . ILE A 1 73 ? -21.479 3.345 8.365 1.00 93.19 73 ILE A O 1
ATOM 568 N N . ALA A 1 74 ? -21.234 5.559 8.078 1.00 92.69 74 ALA A N 1
ATOM 569 C CA . ALA A 1 74 ? -20.446 5.769 9.289 1.00 92.69 74 ALA A CA 1
ATOM 570 C C . ALA A 1 74 ? -21.120 5.208 10.544 1.00 92.69 74 ALA A C 1
ATOM 572 O O . ALA A 1 74 ? -20.489 4.490 11.313 1.00 92.69 74 ALA A O 1
ATOM 573 N N . ARG A 1 75 ? -22.421 5.463 10.725 1.00 92.62 75 ARG A N 1
ATOM 574 C CA . ARG A 1 75 ? -23.198 4.910 11.848 1.00 92.62 75 ARG A CA 1
ATOM 575 C C . ARG A 1 75 ? -23.352 3.391 11.766 1.00 92.62 75 ARG A C 1
ATOM 577 O O . ARG A 1 75 ? -23.430 2.738 12.795 1.00 92.62 75 ARG A O 1
ATOM 584 N N . SER A 1 76 ? -23.358 2.801 10.575 1.00 91.06 76 SER A N 1
ATOM 585 C CA . SER A 1 76 ? -23.354 1.338 10.436 1.00 91.06 76 SER A CA 1
ATOM 586 C C . SER A 1 76 ? -21.971 0.697 10.605 1.00 91.06 76 SER A C 1
ATOM 588 O O . SER A 1 76 ? -21.887 -0.521 10.736 1.00 91.06 76 SER A O 1
ATOM 590 N N . THR A 1 77 ? -20.890 1.483 10.611 1.00 87.25 77 THR A N 1
ATOM 591 C CA . THR A 1 77 ? -19.527 0.958 10.709 1.00 87.25 77 THR A CA 1
ATOM 592 C C . THR A 1 77 ? -19.225 0.455 12.118 1.00 87.25 77 THR A C 1
ATOM 594 O O . THR A 1 77 ? -19.278 1.197 13.101 1.00 87.25 77 THR A O 1
ATOM 597 N N . THR A 1 78 ? -18.814 -0.806 12.202 1.00 82.56 78 THR A N 1
ATOM 598 C CA . THR A 1 78 ? -18.213 -1.411 13.393 1.00 82.56 78 THR A CA 1
ATOM 599 C C . THR A 1 78 ? -16.714 -1.562 13.194 1.00 82.56 78 THR A C 1
ATOM 601 O O . THR A 1 78 ? -16.279 -2.117 12.187 1.00 82.56 78 THR A O 1
ATOM 604 N N . VAL A 1 79 ? -15.928 -1.103 14.166 1.00 75.81 79 VAL A N 1
ATOM 605 C CA . VAL A 1 79 ? -14.473 -1.288 14.171 1.00 75.81 79 VAL A CA 1
ATOM 606 C C . VAL A 1 79 ? -14.143 -2.434 15.116 1.00 75.81 79 VAL A C 1
ATOM 608 O O . VAL A 1 79 ? -14.486 -2.378 16.298 1.00 75.81 79 VAL A O 1
ATOM 611 N N . GLY A 1 80 ? -13.531 -3.487 14.576 1.00 74.00 80 GLY A N 1
ATOM 612 C CA . GLY A 1 80 ? -13.027 -4.610 15.362 1.00 74.00 80 GLY A CA 1
ATOM 613 C C . GLY A 1 80 ? -11.799 -4.230 16.201 1.00 74.00 80 GLY A C 1
ATOM 614 O O . GLY A 1 80 ? -11.305 -3.105 16.106 1.00 74.00 80 GLY A O 1
ATOM 615 N N . PRO A 1 81 ? -11.288 -5.150 17.033 1.00 72.50 81 PRO A N 1
ATOM 616 C CA . PRO A 1 81 ? -10.030 -4.928 17.737 1.00 72.50 81 PRO A CA 1
ATOM 617 C C . PRO A 1 81 ? -8.877 -4.721 16.744 1.00 72.50 81 PRO A C 1
ATOM 619 O O . PRO A 1 81 ? -8.879 -5.295 15.652 1.00 72.50 81 PRO A O 1
ATOM 622 N N . LYS A 1 82 ? -7.874 -3.929 17.143 1.00 68.88 82 LYS A N 1
ATOM 623 C CA . LYS A 1 82 ? -6.627 -3.782 16.383 1.00 68.88 82 LYS A CA 1
ATOM 624 C C . LYS A 1 82 ? -5.997 -5.172 16.177 1.00 68.88 82 LYS A C 1
ATOM 626 O O . LYS A 1 82 ? -5.857 -5.899 17.165 1.00 68.88 82 LYS A O 1
ATOM 631 N N . PRO A 1 83 ? -5.610 -5.552 14.945 1.00 68.31 83 PRO A N 1
ATOM 632 C CA . PRO A 1 83 ? -4.895 -6.801 14.709 1.00 68.31 83 PRO A CA 1
ATOM 633 C C . PRO A 1 83 ? -3.610 -6.860 15.544 1.00 68.31 83 PRO A C 1
ATOM 635 O O . PRO A 1 83 ? -2.935 -5.846 15.723 1.00 68.31 83 PRO A O 1
ATOM 638 N N . GLN A 1 84 ? -3.251 -8.048 16.036 1.00 66.19 84 GLN A N 1
ATOM 639 C CA . GLN A 1 84 ? -2.079 -8.247 16.903 1.00 66.19 84 GLN A CA 1
ATOM 640 C C . GLN A 1 84 ? -0.738 -7.954 16.193 1.00 66.19 84 GLN A C 1
ATOM 642 O O . GLN A 1 84 ? 0.288 -7.813 16.856 1.00 66.19 84 GLN A O 1
ATOM 647 N N . GLY A 1 85 ? -0.754 -7.795 14.863 1.00 64.81 85 GLY A N 1
ATOM 648 C CA . GLY A 1 85 ? 0.444 -7.667 14.037 1.00 64.81 85 GLY A CA 1
ATOM 649 C C . GLY A 1 85 ? 1.228 -8.985 13.958 1.00 64.81 85 GLY A C 1
ATOM 650 O O . GLY A 1 85 ? 0.863 -9.969 14.608 1.00 64.81 85 GLY A O 1
ATOM 651 N N . PRO A 1 86 ? 2.292 -9.043 13.145 1.00 72.75 86 PRO A N 1
ATOM 652 C CA . PRO A 1 86 ? 3.095 -10.248 12.986 1.00 72.75 86 PRO A CA 1
ATOM 653 C C . PRO A 1 86 ? 3.925 -10.551 14.240 1.00 72.75 86 PRO A C 1
ATOM 655 O O . PRO A 1 86 ? 4.404 -9.645 14.923 1.00 72.75 86 PRO A O 1
ATOM 658 N N . ALA A 1 87 ? 4.145 -11.841 14.509 1.00 74.69 87 ALA A N 1
ATOM 659 C CA . ALA A 1 87 ? 4.931 -12.297 15.657 1.00 74.69 87 ALA A CA 1
ATOM 660 C C . ALA A 1 87 ? 6.427 -11.934 15.550 1.00 74.69 87 ALA A C 1
ATOM 662 O O . ALA A 1 87 ? 7.051 -11.613 16.561 1.00 74.69 87 ALA A O 1
ATOM 663 N N . ASP A 1 88 ? 6.987 -11.950 14.335 1.00 81.56 88 ASP A N 1
ATOM 664 C CA . ASP A 1 88 ? 8.372 -11.561 14.038 1.00 81.56 88 ASP A CA 1
ATOM 665 C C . ASP A 1 88 ? 8.391 -10.295 13.172 1.00 81.56 88 ASP A C 1
ATOM 667 O O . ASP A 1 88 ? 8.566 -10.320 11.950 1.00 81.56 88 ASP A O 1
ATOM 671 N N . LEU A 1 89 ? 8.147 -9.160 13.828 1.00 76.62 89 LEU A N 1
ATOM 672 C CA . LEU A 1 89 ? 8.113 -7.862 13.167 1.00 76.62 89 LEU A CA 1
ATOM 673 C C . LEU A 1 89 ? 9.425 -7.540 12.417 1.00 76.62 89 LEU A C 1
ATOM 675 O O . LEU A 1 89 ? 9.327 -7.117 11.267 1.00 76.62 89 LEU A O 1
ATOM 679 N N . PRO A 1 90 ? 10.638 -7.751 12.974 1.00 80.06 90 PRO A N 1
ATOM 680 C CA . PRO A 1 90 ? 11.881 -7.518 12.235 1.00 80.06 90 PRO A CA 1
ATOM 681 C C . PRO A 1 90 ? 11.978 -8.289 10.913 1.00 80.06 90 PRO A C 1
ATOM 683 O O . PRO A 1 90 ? 12.334 -7.693 9.892 1.00 80.06 90 PRO A O 1
ATOM 686 N N . ALA A 1 91 ? 11.634 -9.581 10.901 1.00 81.69 91 ALA A N 1
ATOM 687 C CA . ALA A 1 91 ? 11.675 -10.385 9.681 1.00 81.69 91 ALA A CA 1
ATOM 688 C C . ALA A 1 91 ? 10.648 -9.908 8.643 1.00 81.69 91 ALA A C 1
ATOM 690 O O . ALA A 1 91 ? 10.978 -9.755 7.464 1.00 81.69 91 ALA A O 1
ATOM 691 N N . VAL A 1 92 ? 9.424 -9.599 9.083 1.00 83.00 92 VAL A N 1
ATOM 692 C CA . VAL A 1 92 ? 8.367 -9.078 8.204 1.00 83.00 92 VAL A CA 1
ATOM 693 C C . VAL A 1 92 ? 8.758 -7.729 7.605 1.00 83.00 92 VAL A C 1
ATOM 695 O O . VAL A 1 92 ? 8.623 -7.526 6.398 1.00 83.00 92 VAL A O 1
ATOM 698 N N . LEU A 1 93 ? 9.325 -6.826 8.408 1.00 80.31 93 LEU A N 1
ATOM 699 C CA . LEU A 1 93 ? 9.825 -5.546 7.914 1.00 80.31 93 LEU A CA 1
ATOM 700 C C . LEU A 1 93 ? 10.930 -5.740 6.876 1.00 80.31 93 LEU A C 1
ATOM 702 O O . LEU A 1 93 ? 10.892 -5.093 5.829 1.00 80.31 93 LEU A O 1
ATOM 706 N N . ALA A 1 94 ? 11.889 -6.637 7.111 1.00 83.06 94 ALA A N 1
ATOM 707 C CA . ALA A 1 94 ? 12.924 -6.942 6.125 1.00 83.06 94 ALA A CA 1
ATOM 708 C C . ALA A 1 94 ? 12.318 -7.456 4.803 1.00 83.06 94 ALA A C 1
ATOM 710 O O . ALA A 1 94 ? 12.711 -6.995 3.728 1.00 83.06 94 ALA A O 1
ATOM 711 N N . GLY A 1 95 ? 11.312 -8.335 4.879 1.00 87.25 95 GLY A N 1
ATOM 712 C CA . GLY A 1 95 ? 10.580 -8.852 3.720 1.00 87.25 95 GLY A CA 1
ATOM 713 C C . GLY A 1 95 ? 9.839 -7.766 2.933 1.00 87.25 95 GLY A C 1
ATOM 714 O O . GLY A 1 95 ? 9.979 -7.685 1.714 1.00 87.25 95 GLY A O 1
ATOM 715 N N . ILE A 1 96 ? 9.109 -6.883 3.618 1.00 86.31 96 ILE A N 1
ATOM 716 C CA . ILE A 1 96 ? 8.385 -5.756 3.002 1.00 86.31 96 ILE A CA 1
ATOM 717 C C . ILE A 1 96 ? 9.356 -4.795 2.308 1.00 86.31 96 ILE A C 1
ATOM 719 O O . ILE A 1 96 ? 9.112 -4.370 1.177 1.00 86.31 96 ILE A O 1
ATOM 723 N N . ASN A 1 97 ? 10.484 -4.485 2.952 1.00 82.81 97 ASN A N 1
ATOM 724 C CA . ASN A 1 97 ? 11.526 -3.651 2.357 1.00 82.81 97 ASN A CA 1
ATOM 725 C C . ASN A 1 97 ? 12.100 -4.273 1.091 1.00 82.81 97 ASN A C 1
ATOM 727 O O . ASN A 1 97 ? 12.202 -3.599 0.066 1.00 82.81 97 ASN A O 1
ATOM 731 N N . ALA A 1 98 ? 12.437 -5.560 1.147 1.00 85.50 98 ALA A N 1
ATOM 732 C CA . ALA A 1 98 ? 12.929 -6.285 -0.012 1.00 85.50 98 ALA A CA 1
ATOM 733 C C . ALA A 1 98 ? 11.899 -6.281 -1.153 1.00 85.50 98 ALA A C 1
ATOM 735 O O . ALA A 1 98 ? 12.267 -6.009 -2.294 1.00 85.50 98 ALA A O 1
ATOM 736 N N . ALA A 1 99 ? 10.614 -6.496 -0.852 1.00 89.31 99 ALA A N 1
ATOM 737 C CA . ALA A 1 99 ? 9.534 -6.481 -1.835 1.00 89.31 99 ALA A CA 1
ATOM 738 C C . ALA A 1 99 ? 9.356 -5.105 -2.492 1.00 89.31 99 ALA A C 1
ATOM 740 O O . ALA A 1 99 ? 9.297 -5.003 -3.717 1.00 89.31 99 ALA A O 1
ATOM 741 N N . GLY A 1 100 ? 9.316 -4.034 -1.693 1.00 86.81 100 GLY A N 1
ATOM 742 C CA . GLY A 1 100 ? 9.190 -2.669 -2.200 1.00 86.81 100 GLY A CA 1
ATOM 743 C C . GLY A 1 100 ? 10.374 -2.282 -3.084 1.00 86.81 100 GLY A C 1
ATOM 744 O O . GLY A 1 100 ? 10.185 -1.787 -4.196 1.00 86.81 100 GLY A O 1
ATOM 745 N N . ARG A 1 101 ? 11.601 -2.561 -2.631 1.00 83.69 101 ARG A N 1
ATOM 746 C CA . ARG A 1 101 ? 12.804 -2.305 -3.431 1.00 83.69 101 ARG A CA 1
ATOM 747 C C . ARG A 1 101 ? 12.828 -3.156 -4.696 1.00 83.69 101 ARG A C 1
ATOM 749 O O . ARG A 1 101 ? 13.086 -2.624 -5.761 1.00 83.69 101 ARG A O 1
ATOM 756 N N . ALA A 1 102 ? 12.477 -4.436 -4.642 1.00 87.44 102 ALA A N 1
ATOM 757 C CA . ALA A 1 102 ? 12.422 -5.270 -5.842 1.00 87.44 102 ALA A CA 1
ATOM 758 C C . ALA A 1 102 ? 11.375 -4.775 -6.862 1.00 87.44 102 ALA A C 1
ATOM 760 O O . ALA A 1 102 ? 11.602 -4.858 -8.070 1.00 87.44 102 ALA A O 1
ATOM 761 N N . ALA A 1 103 ? 10.253 -4.219 -6.391 1.00 87.75 103 ALA A N 1
ATOM 762 C CA . ALA A 1 103 ? 9.221 -3.656 -7.254 1.00 87.75 103 ALA A CA 1
ATOM 763 C C . ALA A 1 103 ? 9.649 -2.340 -7.929 1.00 87.75 103 ALA A C 1
ATOM 765 O O . ALA A 1 103 ? 9.230 -2.086 -9.058 1.00 87.75 103 ALA A O 1
ATOM 766 N N . PHE A 1 104 ? 10.466 -1.511 -7.267 1.00 83.50 104 PHE A N 1
ATOM 767 C CA . PHE A 1 104 ? 10.748 -0.141 -7.715 1.00 83.50 104 PHE A CA 1
ATOM 768 C C . PHE A 1 104 ? 12.243 0.173 -7.899 1.00 83.50 104 PHE A C 1
ATOM 770 O O . PHE A 1 104 ? 12.602 0.757 -8.913 1.00 83.50 104 PHE A O 1
ATOM 777 N N . ASP A 1 105 ? 13.129 -0.243 -6.994 1.00 75.19 105 ASP A N 1
ATOM 778 C CA . ASP A 1 105 ? 14.576 -0.002 -7.049 1.00 75.19 105 ASP A CA 1
ATOM 779 C C . ASP A 1 105 ? 15.305 -0.957 -8.000 1.00 75.19 105 ASP A C 1
ATOM 781 O O . ASP A 1 105 ? 15.751 -2.045 -7.641 1.00 75.19 105 ASP A O 1
ATOM 785 N N . GLY A 1 106 ? 15.530 -0.495 -9.228 1.00 57.81 106 GLY A N 1
ATOM 786 C CA . GLY A 1 106 ? 16.613 -1.018 -10.066 1.00 57.81 106 GLY A CA 1
ATOM 787 C C . GLY A 1 106 ? 16.331 -2.315 -10.831 1.00 57.81 106 GLY A C 1
ATOM 788 O O . GLY A 1 106 ? 17.206 -2.766 -11.568 1.00 57.81 106 GLY A O 1
ATOM 789 N N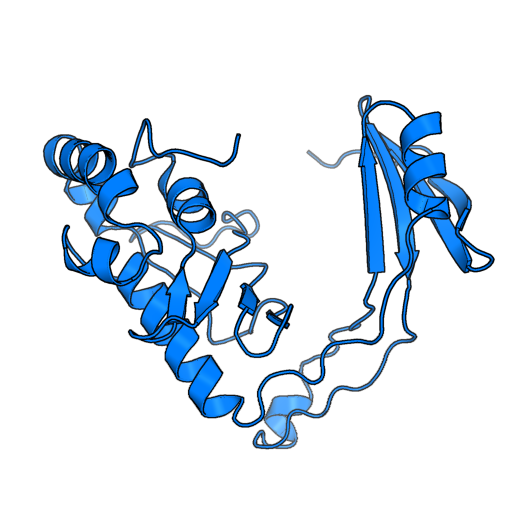 . ALA A 1 107 ? 15.133 -2.893 -10.754 1.00 55.25 107 ALA A N 1
ATOM 790 C CA . ALA A 1 107 ? 14.789 -4.041 -11.588 1.00 55.25 107 ALA A CA 1
ATOM 791 C C . ALA A 1 107 ? 14.339 -3.621 -13.002 1.00 55.25 107 ALA A C 1
ATOM 793 O O . ALA A 1 107 ? 13.550 -2.698 -13.190 1.00 55.25 107 ALA A O 1
ATOM 794 N N . SER A 1 108 ? 14.820 -4.344 -14.018 1.00 59.47 108 SER A N 1
ATOM 795 C CA . SER A 1 108 ? 14.257 -4.321 -15.371 1.00 59.47 108 SER A CA 1
ATOM 796 C C . SER A 1 108 ? 13.314 -5.514 -15.548 1.00 59.47 108 SER A C 1
ATOM 798 O O . SER A 1 108 ? 13.650 -6.639 -15.176 1.00 59.47 108 SER A O 1
ATOM 800 N N . GLY A 1 109 ? 12.118 -5.267 -16.093 1.00 61.84 109 GLY A N 1
ATOM 801 C CA . GLY A 1 109 ? 11.173 -6.305 -16.521 1.00 61.84 109 GLY A CA 1
ATOM 802 C C . GLY A 1 109 ? 10.820 -7.335 -15.443 1.00 61.84 109 GLY A C 1
ATOM 803 O O . GLY A 1 109 ? 10.041 -7.058 -14.532 1.00 61.84 109 GLY A O 1
ATOM 804 N N . ALA A 1 110 ? 11.374 -8.544 -15.570 1.00 64.88 110 ALA A N 1
ATOM 805 C CA . ALA A 1 110 ? 11.011 -9.716 -14.774 1.00 64.88 110 ALA A CA 1
ATOM 806 C C . ALA A 1 110 ? 11.223 -9.546 -13.259 1.00 64.88 110 ALA A C 1
ATOM 808 O O . ALA A 1 110 ? 10.427 -10.076 -12.487 1.00 64.88 110 ALA A O 1
ATOM 809 N N . GLY A 1 111 ? 12.238 -8.783 -12.833 1.00 76.75 111 GLY A N 1
ATOM 810 C CA . GLY A 1 111 ? 12.486 -8.535 -11.406 1.00 76.75 111 GLY A CA 1
ATOM 811 C C . GLY A 1 111 ? 11.373 -7.715 -10.746 1.00 76.75 111 GLY A C 1
ATOM 812 O O . GLY A 1 111 ? 10.939 -8.055 -9.650 1.00 76.75 111 GLY A O 1
ATOM 813 N N . MET A 1 112 ? 10.833 -6.716 -11.460 1.00 86.06 112 MET A N 1
ATOM 814 C CA . MET A 1 112 ? 9.688 -5.932 -10.979 1.00 86.06 112 MET A CA 1
ATOM 815 C C . MET A 1 112 ? 8.447 -6.819 -10.884 1.00 86.06 112 MET A C 1
ATOM 817 O O . MET A 1 112 ? 7.747 -6.805 -9.881 1.00 86.06 112 MET A O 1
ATOM 821 N N . LEU A 1 113 ? 8.192 -7.637 -11.912 1.00 88.56 113 LEU A N 1
ATOM 822 C CA . LEU A 1 113 ? 7.029 -8.526 -11.938 1.00 88.56 113 LEU A CA 1
ATOM 823 C C . LEU A 1 113 ? 7.062 -9.561 -10.808 1.00 88.56 113 LEU A C 1
ATOM 825 O O . LEU A 1 113 ? 6.030 -9.828 -10.207 1.00 88.56 113 LEU A O 1
ATOM 829 N N . ALA A 1 114 ? 8.231 -10.114 -10.481 1.00 89.06 114 ALA A N 1
ATOM 830 C CA . ALA A 1 114 ? 8.364 -11.084 -9.395 1.00 89.06 114 ALA A CA 1
ATOM 831 C C . ALA A 1 114 ? 8.026 -10.502 -8.009 1.00 89.06 114 ALA A C 1
ATOM 833 O O . ALA A 1 114 ? 7.739 -11.262 -7.086 1.00 89.06 114 ALA A O 1
ATOM 834 N N . ALA A 1 115 ? 8.056 -9.176 -7.854 1.00 91.69 115 ALA A N 1
ATOM 835 C CA . ALA A 1 115 ? 7.762 -8.476 -6.608 1.00 91.69 115 ALA A CA 1
ATOM 836 C C . ALA A 1 115 ? 6.302 -8.008 -6.490 1.00 91.69 115 ALA A C 1
ATOM 838 O O . ALA A 1 115 ? 5.941 -7.394 -5.485 1.00 91.69 115 ALA A O 1
ATOM 839 N N . VAL A 1 116 ? 5.461 -8.282 -7.493 1.00 92.19 116 VAL A N 1
ATOM 840 C CA . VAL A 1 116 ? 4.084 -7.784 -7.559 1.00 92.19 116 VAL A CA 1
ATOM 841 C C . VAL A 1 116 ? 3.091 -8.942 -7.601 1.00 92.19 116 VAL A C 1
ATOM 843 O O . VAL A 1 116 ? 3.357 -9.977 -8.212 1.00 92.19 116 VAL A O 1
ATOM 846 N N . THR A 1 117 ? 1.931 -8.780 -6.965 1.00 92.38 117 THR A N 1
ATOM 847 C CA . THR A 1 117 ? 0.837 -9.751 -7.095 1.00 92.38 117 THR A CA 1
ATOM 848 C C . THR A 1 117 ? 0.306 -9.770 -8.533 1.00 92.38 117 THR A C 1
ATOM 850 O O . THR A 1 117 ? 0.230 -8.737 -9.197 1.00 92.38 117 THR A O 1
ATOM 853 N N . ASP A 1 118 ? -0.086 -10.944 -9.027 1.00 90.50 118 ASP A N 1
ATOM 854 C CA . ASP A 1 118 ? -0.657 -11.133 -10.371 1.00 90.50 118 ASP A CA 1
ATOM 855 C C . ASP A 1 118 ? 0.208 -10.583 -11.533 1.00 90.50 118 ASP A C 1
ATOM 857 O O . ASP A 1 118 ? -0.271 -9.806 -12.372 1.00 90.50 118 ASP A O 1
ATOM 861 N N . PRO A 1 119 ? 1.487 -10.994 -11.652 1.00 90.19 119 PRO A N 1
ATOM 862 C CA . PRO A 1 119 ? 2.421 -10.432 -12.632 1.00 90.19 119 PRO A CA 1
ATOM 863 C C . PRO A 1 119 ? 1.975 -10.594 -14.089 1.00 90.19 119 PRO A C 1
ATOM 865 O O . PRO A 1 119 ? 2.335 -9.786 -14.949 1.00 90.19 119 PRO A O 1
ATOM 868 N N . THR A 1 120 ? 1.182 -11.624 -14.389 1.00 90.56 120 THR A N 1
ATOM 869 C CA . THR A 1 120 ? 0.657 -11.903 -15.734 1.00 90.56 120 THR A CA 1
ATOM 870 C C . THR A 1 120 ? -0.246 -10.785 -16.251 1.00 90.56 120 THR A C 1
ATOM 872 O O . THR A 1 120 ? -0.242 -10.509 -17.449 1.00 90.56 120 THR A O 1
ATOM 875 N N . LEU A 1 121 ? -0.966 -10.096 -15.362 1.00 89.44 121 LEU A N 1
ATOM 876 C CA . LEU A 1 121 ? -1.882 -9.012 -15.723 1.00 89.44 121 LEU A CA 1
ATOM 877 C C . LEU A 1 121 ? -1.163 -7.674 -15.943 1.00 89.44 121 LEU A C 1
ATOM 879 O O . LEU A 1 121 ? -1.693 -6.789 -16.611 1.00 89.44 121 LEU A O 1
ATOM 883 N N . ILE A 1 122 ? 0.046 -7.525 -15.403 1.00 88.75 122 ILE A N 1
ATOM 884 C CA . ILE A 1 122 ? 0.846 -6.294 -15.488 1.00 88.75 122 ILE A CA 1
ATOM 885 C C . ILE A 1 122 ? 1.836 -6.360 -16.645 1.00 88.75 122 ILE A C 1
ATOM 887 O O . ILE A 1 122 ? 2.086 -5.345 -17.300 1.00 88.75 122 ILE A O 1
ATOM 891 N N . ARG A 1 123 ? 2.378 -7.555 -16.915 1.00 90.50 123 ARG A N 1
ATOM 892 C CA . ARG A 1 123 ? 3.437 -7.790 -17.904 1.00 90.50 123 ARG A CA 1
ATOM 893 C C . ARG A 1 123 ? 3.206 -7.068 -19.237 1.00 90.50 123 ARG A C 1
ATOM 895 O O . ARG A 1 123 ? 4.090 -6.308 -19.615 1.00 90.50 123 ARG A O 1
ATOM 902 N N . PRO A 1 124 ? 2.034 -7.152 -19.902 1.00 90.62 124 PRO A N 1
ATOM 903 C CA . PRO A 1 124 ? 1.845 -6.476 -21.187 1.00 90.62 124 PRO A CA 1
ATOM 904 C C .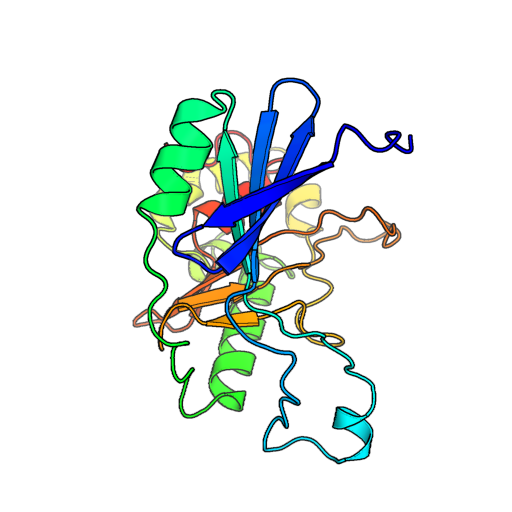 PRO A 1 124 ? 1.988 -4.950 -21.109 1.00 90.62 124 PRO A C 1
ATOM 906 O O . PRO A 1 124 ? 2.483 -4.321 -22.041 1.00 90.62 124 PRO A O 1
ATOM 909 N N . ALA A 1 125 ? 1.538 -4.330 -20.014 1.00 88.75 125 ALA A N 1
ATOM 910 C CA . ALA A 1 125 ? 1.650 -2.887 -19.830 1.00 88.75 125 ALA A CA 1
ATOM 911 C C . ALA A 1 125 ? 3.093 -2.480 -19.504 1.00 88.75 125 ALA A C 1
ATOM 913 O O . ALA A 1 125 ? 3.589 -1.497 -20.057 1.00 88.75 125 ALA A O 1
ATOM 914 N N . LEU A 1 126 ? 3.771 -3.257 -18.654 1.00 88.69 126 LEU A N 1
ATOM 915 C CA . LEU A 1 126 ? 5.167 -3.021 -18.301 1.00 88.69 126 LEU A CA 1
ATOM 916 C C . LEU A 1 126 ? 6.099 -3.206 -19.506 1.00 88.69 126 LEU A C 1
ATOM 918 O O . LEU A 1 126 ? 6.959 -2.361 -19.727 1.00 88.69 126 LEU A O 1
ATOM 922 N N . ASP A 1 127 ? 5.892 -4.238 -20.324 1.00 89.94 127 ASP A N 1
ATOM 923 C CA . ASP A 1 127 ? 6.686 -4.488 -21.531 1.00 89.94 127 ASP A CA 1
ATOM 924 C C . ASP A 1 127 ? 6.553 -3.329 -22.528 1.00 89.94 127 ASP A C 1
ATOM 926 O O . ASP A 1 127 ? 7.552 -2.819 -23.036 1.00 89.94 127 ASP A O 1
ATOM 930 N N . ARG A 1 128 ? 5.327 -2.827 -22.746 1.00 87.81 128 ARG A N 1
ATOM 931 C CA . ARG A 1 128 ? 5.097 -1.625 -23.567 1.00 87.81 128 ARG A CA 1
ATOM 932 C C . ARG A 1 128 ? 5.799 -0.394 -22.998 1.00 87.81 128 ARG A C 1
ATOM 934 O O . ARG A 1 128 ? 6.373 0.385 -23.755 1.00 87.81 128 ARG A O 1
ATOM 941 N N . ALA A 1 129 ? 5.750 -0.204 -21.682 1.00 86.88 129 ALA A N 1
ATOM 942 C CA . ALA A 1 129 ? 6.402 0.917 -21.014 1.00 86.88 129 ALA A CA 1
ATOM 943 C C . ALA A 1 129 ? 7.928 0.847 -21.123 1.00 86.88 129 ALA A C 1
ATOM 945 O O . ALA A 1 129 ? 8.566 1.853 -21.417 1.00 86.88 129 ALA A O 1
ATOM 946 N N . LEU A 1 130 ? 8.506 -0.340 -20.940 1.00 86.62 130 LEU A N 1
ATOM 947 C CA . LEU A 1 130 ? 9.935 -0.589 -21.101 1.00 86.62 130 LEU A CA 1
ATOM 948 C C . LEU A 1 130 ? 10.382 -0.402 -22.553 1.00 86.62 130 LEU A C 1
ATOM 950 O O . LEU A 1 130 ? 11.462 0.132 -22.776 1.00 86.62 130 LEU A O 1
ATOM 954 N N . ALA A 1 131 ? 9.557 -0.778 -23.533 1.00 87.81 131 ALA A N 1
ATOM 955 C CA . ALA A 1 131 ? 9.850 -0.542 -24.945 1.00 87.81 131 ALA A CA 1
ATOM 956 C C . ALA A 1 131 ? 9.781 0.951 -25.315 1.00 87.81 131 ALA A C 1
ATOM 958 O O . ALA A 1 131 ? 10.626 1.447 -26.054 1.00 87.81 131 ALA A O 1
ATOM 959 N N . ALA A 1 132 ? 8.788 1.680 -24.798 1.00 87.25 132 ALA A N 1
ATOM 960 C CA . ALA A 1 132 ? 8.556 3.078 -25.163 1.00 87.25 132 ALA A CA 1
ATOM 961 C C . ALA A 1 132 ? 9.398 4.078 -24.354 1.00 87.25 132 ALA A C 1
ATOM 963 O O . ALA A 1 132 ? 9.756 5.142 -24.857 1.00 87.25 132 ALA A O 1
ATOM 964 N N . ARG A 1 133 ? 9.647 3.791 -23.071 1.00 83.44 133 ARG A N 1
ATOM 965 C CA . ARG A 1 133 ? 10.264 4.708 -22.098 1.00 83.44 133 ARG A CA 1
ATOM 966 C C . ARG A 1 133 ? 11.195 3.964 -21.123 1.00 83.44 133 ARG A C 1
ATOM 968 O O . ARG A 1 133 ? 11.033 4.109 -19.907 1.00 83.44 133 ARG A O 1
ATOM 975 N N . PRO A 1 134 ? 12.186 3.197 -21.616 1.00 83.06 134 PRO A N 1
ATOM 976 C CA . PRO A 1 134 ? 13.028 2.332 -20.782 1.00 83.06 134 PRO A CA 1
ATOM 977 C C . PRO A 1 134 ? 13.708 3.094 -19.642 1.00 83.06 134 PRO A C 1
ATOM 979 O O . PRO A 1 134 ? 13.673 2.657 -18.494 1.00 83.06 134 PRO A O 1
ATOM 982 N N . GLU A 1 135 ? 14.262 4.269 -19.939 1.00 80.06 135 GLU A N 1
ATOM 983 C CA . GLU A 1 135 ? 14.983 5.077 -18.953 1.00 80.06 135 GLU A CA 1
ATOM 984 C C . GLU A 1 135 ? 14.059 5.637 -17.867 1.00 80.06 135 GLU A C 1
ATOM 986 O O . GLU A 1 135 ? 14.421 5.629 -16.695 1.00 80.06 135 GLU A O 1
ATOM 991 N N . GLN A 1 136 ? 12.824 6.023 -18.208 1.00 78.44 136 GLN A N 1
ATOM 992 C CA . GLN A 1 136 ? 11.867 6.507 -17.205 1.00 78.44 136 GLN A CA 1
ATOM 993 C C . GLN A 1 136 ? 11.408 5.397 -16.258 1.00 78.44 136 GLN A C 1
ATOM 995 O O . GLN A 1 136 ? 11.142 5.675 -15.093 1.00 78.44 136 GLN A O 1
ATOM 1000 N N . VAL A 1 137 ? 11.300 4.152 -16.738 1.00 79.31 137 VAL A N 1
ATOM 1001 C CA . VAL A 1 137 ? 10.970 2.994 -15.890 1.00 79.31 137 VAL A CA 1
ATOM 1002 C C . VAL A 1 137 ? 12.152 2.661 -14.979 1.00 79.31 137 VAL A C 1
ATOM 1004 O O . VAL A 1 137 ? 11.980 2.520 -13.772 1.00 79.31 137 VAL A O 1
ATOM 1007 N N . ARG A 1 138 ? 13.367 2.604 -15.539 1.00 77.50 138 ARG A N 1
ATOM 1008 C CA . ARG A 1 138 ? 14.609 2.262 -14.820 1.00 77.50 138 ARG A CA 1
ATOM 1009 C C . ARG A 1 138 ? 15.037 3.287 -13.786 1.00 77.50 138 ARG A C 1
ATOM 1011 O O . ARG A 1 138 ? 15.901 2.981 -12.970 1.00 77.50 138 ARG A O 1
ATOM 1018 N N . GLN A 1 139 ? 14.494 4.493 -13.843 1.00 74.94 139 GLN A N 1
ATOM 1019 C CA . GLN A 1 139 ? 14.791 5.581 -12.923 1.00 74.94 139 GLN A CA 1
ATOM 1020 C C . GLN A 1 139 ? 13.894 5.586 -11.689 1.00 74.94 139 GLN A C 1
ATOM 1022 O O . GLN A 1 139 ? 14.185 6.311 -10.757 1.00 74.94 139 GLN A O 1
ATOM 1027 N N . ILE A 1 140 ? 12.825 4.800 -11.639 1.00 78.12 140 ILE A N 1
ATOM 1028 C CA . ILE A 1 140 ? 11.934 4.804 -10.476 1.00 78.12 140 ILE A CA 1
ATOM 1029 C C . ILE A 1 140 ? 12.685 4.242 -9.271 1.00 78.12 140 ILE A C 1
ATOM 1031 O O . ILE A 1 140 ? 13.402 3.259 -9.401 1.00 78.12 140 ILE A O 1
ATOM 1035 N N . ARG A 1 141 ? 12.603 4.906 -8.123 1.00 75.81 141 ARG A N 1
ATOM 1036 C CA . ARG A 1 141 ? 13.275 4.496 -6.892 1.00 75.81 141 ARG A CA 1
ATOM 1037 C C . ARG A 1 141 ? 12.334 4.640 -5.715 1.00 75.81 141 ARG A C 1
ATOM 1039 O O . ARG A 1 141 ? 11.667 5.660 -5.579 1.00 75.81 141 ARG A O 1
ATOM 1046 N N . LEU A 1 142 ? 12.301 3.635 -4.862 1.00 74.44 142 LEU A N 1
ATOM 1047 C CA . LEU A 1 142 ? 11.661 3.675 -3.566 1.00 74.44 142 LEU A CA 1
ATOM 1048 C C . LEU A 1 142 ? 12.629 4.304 -2.565 1.00 74.44 142 LEU A C 1
ATOM 1050 O O . LEU A 1 142 ? 13.569 3.667 -2.100 1.00 74.44 142 LEU A O 1
ATOM 1054 N N . VAL A 1 143 ? 12.409 5.573 -2.237 1.00 60.34 143 VAL A N 1
ATOM 1055 C CA . VAL A 1 143 ? 13.349 6.322 -1.394 1.00 60.34 143 VAL A CA 1
ATOM 1056 C C . VAL A 1 143 ? 13.171 5.990 0.079 1.00 60.34 143 VAL A C 1
ATOM 1058 O O . VAL A 1 143 ? 14.161 5.838 0.792 1.00 60.34 143 VAL A O 1
ATOM 1061 N N . THR A 1 144 ? 11.931 5.800 0.529 1.00 60.34 144 THR A N 1
ATOM 1062 C CA . THR A 1 144 ? 11.667 5.560 1.947 1.00 60.34 144 THR A CA 1
ATOM 1063 C C . THR A 1 144 ? 10.709 4.401 2.142 1.00 60.34 144 THR A C 1
ATOM 1065 O O . THR A 1 144 ? 9.531 4.476 1.806 1.00 60.34 144 THR A O 1
ATOM 1068 N N . LEU A 1 145 ? 11.232 3.352 2.767 1.00 56.25 145 LEU A N 1
ATOM 1069 C CA . LEU A 1 145 ? 10.478 2.516 3.698 1.00 56.25 145 LEU A CA 1
ATOM 1070 C C . LEU A 1 145 ? 11.113 2.538 5.107 1.00 56.25 145 LEU A C 1
ATOM 1072 O O . LEU A 1 145 ? 10.492 2.040 6.037 1.00 56.25 145 LEU A O 1
ATOM 1076 N N . TYR A 1 146 ? 12.334 3.085 5.282 1.00 46.00 146 TYR A N 1
ATOM 1077 C CA . TYR A 1 146 ? 13.230 2.643 6.367 1.00 46.00 146 TYR A CA 1
ATOM 1078 C C . TYR A 1 146 ? 13.888 3.704 7.271 1.00 46.00 146 TYR A C 1
ATOM 1080 O O . TYR A 1 146 ? 14.578 3.312 8.203 1.00 46.00 146 TYR A O 1
ATOM 1088 N N . GLU A 1 147 ? 13.684 5.013 7.097 1.00 41.69 147 GLU A N 1
ATOM 1089 C CA . GLU A 1 147 ? 14.264 6.003 8.045 1.00 41.69 147 GLU A CA 1
ATOM 1090 C C . GLU A 1 147 ? 13.209 6.634 8.960 1.00 41.69 147 GLU A C 1
ATOM 1092 O O . GLU A 1 147 ? 13.399 6.765 10.168 1.00 41.69 147 GLU A O 1
ATOM 1097 N N . SER A 1 148 ? 12.017 6.852 8.429 1.00 40.81 148 SER A N 1
ATOM 1098 C CA . SER A 1 148 ? 10.777 6.899 9.184 1.00 40.81 148 SER A CA 1
ATOM 1099 C C . SER A 1 148 ? 9.856 5.915 8.487 1.00 40.81 148 SER A C 1
ATOM 1101 O O . SER A 1 148 ? 9.553 6.061 7.305 1.00 40.81 148 SER A O 1
ATOM 1103 N N . LEU A 1 149 ? 9.462 4.850 9.183 1.00 49.06 149 LEU A N 1
ATOM 1104 C CA . LEU A 1 149 ? 8.326 4.065 8.717 1.00 49.06 149 LEU A CA 1
ATOM 1105 C C . LEU A 1 149 ? 7.178 5.074 8.670 1.00 49.06 149 LEU A C 1
ATOM 1107 O O . LEU A 1 149 ? 6.759 5.527 9.735 1.00 49.06 149 LEU A O 1
ATOM 1111 N N . GLY A 1 150 ? 6.745 5.472 7.473 1.00 50.22 150 GLY A N 1
ATOM 1112 C CA . GLY A 1 150 ? 5.399 6.004 7.326 1.00 50.22 150 GLY A CA 1
ATOM 1113 C C . GLY A 1 150 ? 4.433 4.995 7.942 1.00 50.22 150 GLY A C 1
ATOM 1114 O O . GLY A 1 150 ? 4.759 3.805 8.008 1.00 50.22 150 GLY A O 1
ATOM 1115 N N . ASP A 1 151 ? 3.316 5.471 8.480 1.00 63.06 151 ASP A N 1
ATOM 1116 C CA . ASP A 1 151 ? 2.447 4.680 9.351 1.00 63.06 151 ASP A CA 1
ATOM 1117 C C . ASP A 1 151 ? 2.130 3.320 8.707 1.00 63.06 151 ASP A C 1
ATOM 1119 O O . ASP A 1 151 ? 1.463 3.235 7.666 1.00 63.06 151 ASP A O 1
ATOM 1123 N N . LEU A 1 152 ? 2.706 2.260 9.287 1.00 71.19 152 LEU A N 1
ATOM 1124 C CA . LEU A 1 152 ? 2.520 0.885 8.848 1.00 71.19 152 LEU A CA 1
ATOM 1125 C C . LEU A 1 152 ? 1.274 0.341 9.523 1.00 71.19 152 LEU A C 1
ATOM 1127 O O . LEU A 1 152 ? 1.227 0.188 10.744 1.00 71.19 152 LEU A O 1
ATOM 1131 N N . VAL A 1 153 ? 0.284 -0.000 8.713 1.00 76.50 153 VAL A N 1
ATOM 1132 C CA . VAL A 1 153 ? -0.991 -0.520 9.184 1.00 76.50 153 VAL A CA 1
ATOM 1133 C C . VAL A 1 153 ? -1.089 -1.982 8.779 1.00 76.50 153 VAL A C 1
ATOM 1135 O O . VAL A 1 153 ? -1.343 -2.305 7.620 1.00 76.50 153 VAL A O 1
ATOM 1138 N N . PHE A 1 154 ? -0.878 -2.875 9.743 1.00 78.75 154 PHE A N 1
ATOM 1139 C CA . PHE A 1 154 ? -1.158 -4.297 9.563 1.00 78.75 154 PHE A CA 1
ATOM 1140 C C . PHE A 1 154 ? -2.669 -4.517 9.533 1.00 78.75 154 PHE A C 1
ATOM 1142 O O . PHE A 1 154 ? -3.374 -4.178 10.485 1.00 78.75 154 PHE A O 1
ATOM 1149 N N . LEU A 1 155 ? -3.153 -5.076 8.427 1.00 78.12 155 LEU A N 1
ATOM 1150 C CA . LEU A 1 155 ? -4.556 -5.443 8.234 1.00 78.12 155 LEU A CA 1
ATOM 1151 C C . LEU A 1 155 ? -4.792 -6.907 8.634 1.00 78.12 155 LEU A C 1
ATOM 1153 O O . LEU A 1 155 ? -5.876 -7.254 9.100 1.00 78.12 155 LEU A O 1
ATOM 1157 N N . SER A 1 156 ? -3.750 -7.736 8.529 1.00 79.44 156 SER A N 1
ATOM 1158 C CA . SER A 1 156 ? -3.661 -9.085 9.093 1.00 79.44 156 SER A CA 1
ATOM 1159 C C . SER A 1 156 ? -2.197 -9.430 9.423 1.00 79.44 156 SER A C 1
ATOM 1161 O O . SER A 1 156 ? -1.320 -8.566 9.407 1.00 79.44 156 SER A O 1
ATOM 1163 N N . ASP A 1 157 ? -1.929 -10.695 9.738 1.00 81.44 157 ASP A N 1
ATOM 1164 C CA . ASP A 1 157 ? -0.582 -11.282 9.808 1.00 81.44 157 ASP A CA 1
ATOM 1165 C C . ASP A 1 157 ? 0.144 -11.305 8.450 1.00 81.44 157 ASP A C 1
ATOM 1167 O O . ASP A 1 157 ? 1.367 -11.225 8.392 1.00 81.44 157 ASP A O 1
ATOM 1171 N N . THR A 1 158 ? -0.630 -11.355 7.372 1.00 87.56 158 THR A N 1
ATOM 1172 C CA . THR A 1 158 ? -0.208 -11.562 5.981 1.00 87.56 158 THR A CA 1
ATOM 1173 C C . THR A 1 158 ? -0.473 -10.344 5.096 1.00 87.56 158 THR A C 1
ATOM 1175 O O . THR A 1 158 ? -0.239 -10.386 3.890 1.00 87.56 158 THR A O 1
ATOM 1178 N N . GLU A 1 159 ? -0.971 -9.241 5.654 1.00 88.12 159 GLU A N 1
ATOM 1179 C CA . GLU A 1 159 ? -1.345 -8.058 4.888 1.00 88.12 159 GLU A CA 1
ATOM 1180 C C . GLU A 1 159 ? -1.012 -6.761 5.624 1.00 88.12 159 GLU A C 1
ATOM 1182 O O . GLU A 1 159 ? -1.316 -6.589 6.808 1.00 88.12 159 GLU A O 1
ATOM 1187 N N . LEU A 1 160 ? -0.435 -5.812 4.887 1.00 85.88 160 LEU A N 1
ATOM 1188 C CA . LEU A 1 160 ? -0.018 -4.520 5.414 1.00 85.88 160 LEU A CA 1
ATOM 1189 C C . LEU A 1 160 ? -0.223 -3.396 4.397 1.00 85.88 160 LEU A C 1
ATOM 1191 O O . LEU A 1 160 ? -0.054 -3.583 3.194 1.00 85.88 160 LEU A O 1
ATOM 1195 N N . VAL A 1 161 ? -0.533 -2.203 4.893 1.00 84.50 161 VAL A N 1
ATOM 1196 C CA . VAL A 1 161 ? -0.468 -0.947 4.144 1.00 84.50 161 VAL A CA 1
ATOM 1197 C C . VAL A 1 161 ? 0.649 -0.083 4.717 1.00 84.50 161 VAL A C 1
ATOM 1199 O O . VAL A 1 161 ? 0.672 0.199 5.911 1.00 84.50 161 VAL A O 1
ATOM 1202 N N . ALA A 1 162 ? 1.570 0.346 3.860 1.00 78.56 162 ALA A N 1
ATOM 1203 C CA . ALA A 1 162 ? 2.527 1.397 4.155 1.00 78.56 162 ALA A CA 1
ATOM 1204 C C . ALA A 1 162 ? 1.995 2.716 3.594 1.00 78.56 162 ALA A C 1
ATOM 1206 O O . ALA A 1 162 ? 1.743 2.829 2.391 1.00 78.56 162 ALA A O 1
ATOM 1207 N N . THR A 1 163 ? 1.820 3.702 4.464 1.00 70.31 163 THR A N 1
ATOM 1208 C CA . THR A 1 163 ? 1.431 5.062 4.080 1.00 70.31 163 THR A CA 1
ATOM 1209 C C . THR A 1 163 ? 2.668 5.953 3.945 1.00 70.31 163 THR A C 1
ATOM 1211 O O . THR A 1 163 ? 3.759 5.583 4.381 1.00 70.31 163 THR A O 1
ATOM 1214 N N . TRP A 1 164 ? 2.526 7.113 3.295 1.00 63.12 164 TRP A N 1
ATOM 1215 C CA . TRP A 1 164 ? 3.611 8.099 3.127 1.00 63.12 164 TRP A CA 1
ATOM 1216 C C . TRP A 1 164 ? 4.864 7.557 2.428 1.00 63.12 164 TRP A C 1
ATOM 1218 O O . TRP A 1 164 ? 5.981 8.035 2.635 1.00 63.12 164 TRP A O 1
ATOM 1228 N N . VAL A 1 165 ? 4.685 6.557 1.564 1.00 67.06 165 VAL A N 1
ATOM 1229 C CA . VAL A 1 165 ? 5.797 5.990 0.815 1.00 67.06 165 VAL A CA 1
ATOM 1230 C C . VAL A 1 165 ? 6.212 6.965 -0.271 1.00 67.06 165 VAL A C 1
ATOM 1232 O O . VAL A 1 165 ? 5.399 7.357 -1.109 1.00 67.06 165 VAL A O 1
ATOM 1235 N N . THR A 1 166 ? 7.493 7.323 -0.279 1.00 68.75 166 THR A N 1
ATOM 1236 C CA . THR A 1 166 ? 8.043 8.210 -1.300 1.00 68.75 166 THR A CA 1
ATOM 1237 C C . THR A 1 166 ? 8.733 7.414 -2.397 1.00 68.75 166 THR A C 1
ATOM 1239 O O . THR A 1 166 ? 9.658 6.638 -2.148 1.00 68.75 166 THR A O 1
ATOM 1242 N N . VAL A 1 167 ? 8.291 7.655 -3.629 1.00 69.12 167 VAL A N 1
ATOM 1243 C CA . VAL A 1 167 ? 8.890 7.115 -4.848 1.00 69.12 167 VAL A CA 1
ATOM 1244 C C . VAL A 1 167 ? 9.389 8.280 -5.695 1.00 69.12 167 VAL A C 1
ATOM 1246 O O . VAL A 1 167 ? 8.630 9.214 -5.952 1.00 69.12 167 VAL A O 1
ATOM 1249 N N . THR A 1 168 ? 10.647 8.239 -6.126 1.00 67.25 168 THR A N 1
ATOM 1250 C CA . THR A 1 168 ? 11.291 9.330 -6.876 1.00 67.25 168 THR A CA 1
ATOM 1251 C C . THR A 1 168 ? 11.987 8.832 -8.134 1.00 67.25 168 THR A C 1
ATOM 1253 O O . THR A 1 168 ? 12.074 7.629 -8.392 1.00 67.25 168 THR A O 1
ATOM 1256 N N . ARG A 1 169 ? 12.501 9.777 -8.924 1.00 67.00 169 ARG A N 1
ATOM 1257 C CA . ARG A 1 169 ? 13.495 9.541 -9.977 1.00 67.00 169 ARG A CA 1
ATOM 1258 C C . ARG A 1 169 ? 14.842 10.191 -9.606 1.00 67.00 169 ARG A C 1
ATOM 1260 O O . ARG A 1 169 ? 14.841 11.220 -8.931 1.00 67.00 169 ARG A O 1
ATOM 1267 N N . PRO A 1 170 ? 16.005 9.664 -10.046 1.00 53.81 170 PRO A N 1
ATOM 1268 C CA . PRO A 1 170 ? 17.293 10.339 -9.923 1.00 53.81 170 PRO A CA 1
ATOM 1269 C C . PRO A 1 170 ? 17.229 11.795 -10.396 1.00 53.81 170 PRO A C 1
ATOM 1271 O O . PRO A 1 170 ? 16.803 12.067 -11.517 1.00 53.81 170 PRO A O 1
ATOM 1274 N N . GLY A 1 171 ? 17.660 12.720 -9.537 1.00 54.38 171 GLY A N 1
ATOM 1275 C CA . GLY A 1 171 ? 17.643 14.164 -9.801 1.00 54.38 171 GLY A CA 1
ATOM 1276 C C . GLY A 1 171 ? 16.341 14.879 -9.424 1.00 54.38 171 GLY A C 1
ATOM 1277 O O . GLY A 1 171 ? 16.309 16.107 -9.427 1.00 54.38 171 GLY A O 1
ATOM 1278 N N . GLU A 1 172 ? 15.287 14.149 -9.055 1.00 61.16 172 GLU A N 1
ATOM 1279 C CA . GLU A 1 172 ? 14.079 14.734 -8.479 1.00 61.16 172 GLU A CA 1
ATOM 1280 C C . GLU A 1 172 ? 14.365 15.087 -7.011 1.00 61.16 172 GLU A C 1
ATOM 1282 O O . GLU A 1 172 ? 14.683 14.214 -6.201 1.00 61.16 172 GLU A O 1
ATOM 1287 N N . GLN A 1 173 ? 14.310 16.378 -6.662 1.00 54.38 173 GLN A N 1
ATOM 1288 C CA . GLN A 1 173 ? 14.342 16.768 -5.254 1.00 54.38 173 GLN A CA 1
ATOM 1289 C C . GLN A 1 173 ? 13.102 16.191 -4.573 1.00 54.38 173 GLN A C 1
ATOM 1291 O O . GLN A 1 173 ? 11.994 16.309 -5.098 1.00 54.38 173 GLN A O 1
ATOM 1296 N N . LEU A 1 174 ? 13.297 15.591 -3.396 1.00 54.56 174 LEU A N 1
ATOM 1297 C CA . LEU A 1 174 ? 12.216 15.221 -2.488 1.00 54.56 174 LEU A CA 1
ATOM 1298 C C . LEU A 1 174 ? 11.450 16.495 -2.120 1.00 54.56 174 LEU A C 1
ATOM 1300 O O . LEU A 1 174 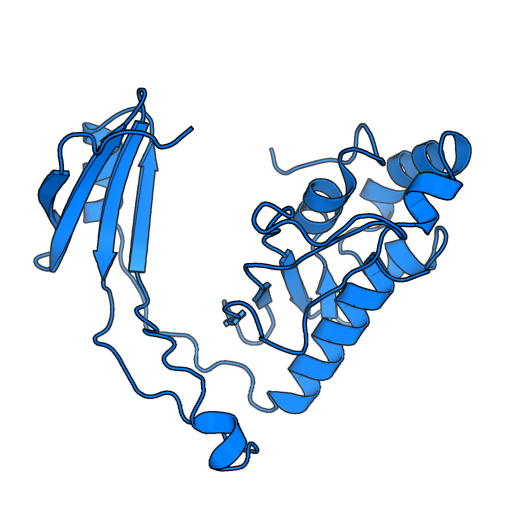? 11.799 17.207 -1.182 1.00 54.56 174 LEU A O 1
ATOM 1304 N N . HIS A 1 175 ? 10.426 16.831 -2.896 1.00 42.88 175 HIS A N 1
ATOM 1305 C CA . HIS A 1 175 ? 9.533 17.915 -2.545 1.00 42.88 175 HIS A CA 1
ATOM 1306 C C . HIS A 1 175 ? 8.706 17.498 -1.318 1.00 42.88 175 HIS A C 1
ATOM 1308 O O . HIS A 1 175 ? 8.333 16.332 -1.201 1.00 42.88 175 HIS A O 1
ATOM 1314 N N . PRO A 1 176 ? 8.302 18.432 -0.445 1.00 41.16 176 PRO A N 1
ATOM 1315 C CA . PRO A 1 176 ? 7.313 18.161 0.606 1.00 41.16 176 PRO A CA 1
ATOM 1316 C C . PRO A 1 176 ? 5.973 17.628 0.059 1.00 41.16 176 PRO A C 1
ATOM 1318 O O . PRO A 1 176 ? 5.190 17.034 0.788 1.00 41.16 176 PRO A O 1
ATOM 1321 N N . ASN A 1 177 ? 5.732 17.821 -1.245 1.00 38.69 177 ASN A N 1
ATOM 1322 C CA . ASN A 1 177 ? 4.580 17.318 -1.995 1.00 38.69 177 ASN A CA 1
ATOM 1323 C C . ASN A 1 177 ? 4.928 16.098 -2.870 1.00 38.69 177 ASN A C 1
ATOM 1325 O O . ASN A 1 177 ? 4.195 15.795 -3.815 1.00 38.69 177 ASN A O 1
ATOM 1329 N N . SER A 1 178 ? 6.074 15.448 -2.627 1.00 48.16 178 SER A N 1
ATOM 1330 C CA . SER A 1 178 ? 6.414 14.178 -3.278 1.00 48.16 178 SER A CA 1
ATOM 1331 C C . SER A 1 178 ? 5.250 13.218 -3.088 1.00 48.16 178 SER A C 1
ATOM 1333 O O . SER A 1 178 ? 4.591 13.243 -2.050 1.00 48.16 178 SER A O 1
ATOM 1335 N N . ARG A 1 179 ? 4.940 12.429 -4.120 1.00 51.97 179 ARG A N 1
ATOM 1336 C CA . ARG A 1 179 ? 3.745 11.581 -4.136 1.00 51.97 179 ARG A CA 1
ATOM 1337 C C . ARG A 1 179 ? 3.802 10.591 -2.979 1.00 51.97 179 ARG A C 1
ATOM 1339 O O . ARG A 1 179 ? 4.433 9.549 -3.103 1.00 51.97 179 ARG A O 1
ATOM 1346 N N . ASN A 1 180 ? 3.115 10.924 -1.896 1.00 61.41 180 ASN A N 1
ATOM 1347 C CA . ASN A 1 180 ? 2.816 9.996 -0.826 1.00 61.41 180 ASN A CA 1
ATOM 1348 C C . ASN A 1 180 ? 1.946 8.906 -1.436 1.00 61.41 180 ASN A C 1
ATOM 1350 O O . ASN A 1 180 ? 0.799 9.148 -1.813 1.00 61.41 180 ASN A O 1
ATOM 1354 N N . ALA A 1 181 ? 2.542 7.740 -1.642 1.00 66.62 181 ALA A N 1
ATOM 1355 C CA . ALA A 1 181 ? 1.832 6.571 -2.107 1.00 66.62 181 ALA A CA 1
ATOM 1356 C C . ALA A 1 181 ? 1.415 5.737 -0.898 1.00 66.62 181 ALA A C 1
ATOM 1358 O O . ALA A 1 181 ? 2.175 5.565 0.056 1.00 66.62 181 ALA A O 1
ATOM 1359 N N . GLU A 1 182 ? 0.210 5.190 -0.976 1.00 77.88 182 GLU A N 1
ATOM 1360 C CA . GLU A 1 182 ? -0.198 4.082 -0.129 1.00 77.88 182 GLU A CA 1
ATOM 1361 C C . GLU A 1 182 ? 0.156 2.784 -0.853 1.00 77.88 182 GLU A C 1
ATOM 1363 O O . GLU A 1 182 ? -0.356 2.473 -1.939 1.00 77.88 182 GLU A O 1
ATOM 1368 N N . LEU A 1 183 ? 1.080 2.031 -0.268 1.00 84.44 183 LEU A N 1
ATOM 1369 C CA . LEU A 1 183 ? 1.490 0.737 -0.780 1.00 84.44 183 LEU A CA 1
ATOM 1370 C C . LEU A 1 183 ? 0.886 -0.368 0.066 1.00 84.44 183 LEU A C 1
ATOM 1372 O O . LEU A 1 183 ? 1.211 -0.511 1.239 1.00 84.44 183 LEU A O 1
ATOM 1376 N N . ARG A 1 184 ? 0.047 -1.193 -0.550 1.00 90.00 184 ARG A N 1
ATOM 1377 C CA . ARG A 1 184 ? -0.437 -2.427 0.052 1.00 90.00 184 ARG A CA 1
ATOM 1378 C C . ARG A 1 184 ? 0.495 -3.571 -0.311 1.00 90.00 184 ARG A C 1
ATOM 1380 O O . ARG A 1 184 ? 0.835 -3.747 -1.486 1.00 90.00 184 ARG A O 1
ATOM 1387 N N . PHE A 1 185 ? 0.848 -4.348 0.699 1.00 92.00 185 PHE A N 1
ATOM 1388 C CA . PHE A 1 185 ? 1.677 -5.533 0.630 1.00 92.00 185 PHE A CA 1
ATOM 1389 C C . PHE A 1 185 ? 0.891 -6.742 1.121 1.00 92.00 185 PHE A C 1
ATOM 1391 O O . PHE A 1 185 ? 0.087 -6.633 2.048 1.00 92.00 185 PHE A O 1
ATOM 1398 N N . VAL A 1 186 ? 1.139 -7.887 0.495 1.00 93.88 186 VAL A N 1
ATOM 1399 C CA . VAL A 1 186 ? 0.545 -9.173 0.870 1.00 93.88 186 VAL A CA 1
ATOM 1400 C C . VAL A 1 186 ? 1.649 -10.221 0.920 1.00 93.88 186 VAL A C 1
ATOM 1402 O O . VAL A 1 186 ? 2.501 -10.270 0.027 1.00 93.88 186 VAL A O 1
ATOM 1405 N N . GLU A 1 187 ? 1.645 -11.046 1.957 1.00 93.38 187 GLU A N 1
ATOM 1406 C CA . GLU A 1 187 ? 2.488 -12.225 2.062 1.00 93.38 187 GLU A CA 1
ATOM 1407 C C . GLU A 1 187 ? 1.926 -13.345 1.184 1.00 93.38 187 GLU A C 1
ATOM 1409 O O . GLU A 1 187 ? 0.750 -13.701 1.244 1.00 93.38 187 GLU A O 1
ATOM 1414 N N . THR A 1 188 ? 2.782 -13.889 0.327 1.00 92.94 188 THR A N 1
ATOM 1415 C CA . THR A 1 188 ? 2.468 -15.013 -0.559 1.00 92.94 188 THR A CA 1
ATOM 1416 C C . THR A 1 188 ? 3.383 -16.190 -0.235 1.00 92.94 188 THR A C 1
ATOM 1418 O O . THR A 1 188 ? 4.325 -16.051 0.544 1.00 92.94 188 THR A O 1
ATOM 1421 N N . ALA A 1 189 ? 3.173 -17.339 -0.884 1.00 92.25 189 ALA A N 1
ATOM 1422 C CA . ALA A 1 189 ? 4.095 -18.474 -0.772 1.00 92.25 189 ALA A CA 1
ATOM 1423 C C . ALA A 1 189 ? 5.545 -18.114 -1.172 1.00 92.25 189 ALA A C 1
ATOM 1425 O O . ALA A 1 189 ? 6.487 -18.707 -0.655 1.00 92.25 189 ALA A O 1
ATOM 1426 N N . ASP A 1 190 ? 5.722 -17.104 -2.032 1.00 90.00 190 ASP A N 1
ATOM 1427 C CA . ASP A 1 190 ? 7.022 -16.604 -2.498 1.00 90.00 190 ASP A CA 1
ATOM 1428 C C . ASP A 1 190 ? 7.501 -15.367 -1.708 1.00 90.00 190 ASP A C 1
ATOM 1430 O O . ASP A 1 190 ? 8.305 -14.570 -2.208 1.00 90.00 190 ASP A O 1
ATOM 1434 N N . GLY A 1 191 ? 6.953 -15.155 -0.507 1.00 92.56 191 GLY A N 1
ATOM 1435 C CA . GLY A 1 191 ? 7.224 -14.012 0.361 1.00 92.56 191 GLY A CA 1
ATOM 1436 C C . GLY A 1 191 ? 6.339 -12.796 0.081 1.00 92.56 191 GLY A C 1
ATOM 1437 O O . GLY A 1 191 ? 5.348 -12.861 -0.652 1.00 92.56 191 GLY A O 1
ATOM 1438 N N . TRP A 1 192 ? 6.697 -11.666 0.687 1.00 92.69 192 TRP A N 1
ATOM 1439 C CA . TRP A 1 192 ? 5.964 -10.406 0.568 1.00 92.69 192 TRP A CA 1
ATOM 1440 C C . TRP A 1 192 ? 6.004 -9.841 -0.856 1.00 92.69 192 TRP A C 1
ATOM 1442 O O . TRP A 1 192 ? 7.045 -9.840 -1.514 1.00 92.69 192 TRP A O 1
ATOM 1452 N N . LYS A 1 193 ? 4.859 -9.337 -1.324 1.00 94.88 193 LYS A N 1
ATOM 1453 C CA . LYS A 1 193 ? 4.676 -8.722 -2.647 1.00 94.88 193 LYS A CA 1
ATOM 1454 C C . LYS A 1 193 ? 3.926 -7.402 -2.525 1.00 94.88 193 LYS A C 1
ATOM 1456 O O . LYS A 1 193 ? 3.038 -7.269 -1.687 1.00 94.88 193 LYS A O 1
ATOM 1461 N N . VAL A 1 194 ? 4.220 -6.454 -3.410 1.00 92.38 194 VAL A N 1
ATOM 1462 C CA . VAL A 1 194 ? 3.392 -5.257 -3.617 1.00 92.38 194 VAL A CA 1
ATOM 1463 C C . VAL A 1 194 ? 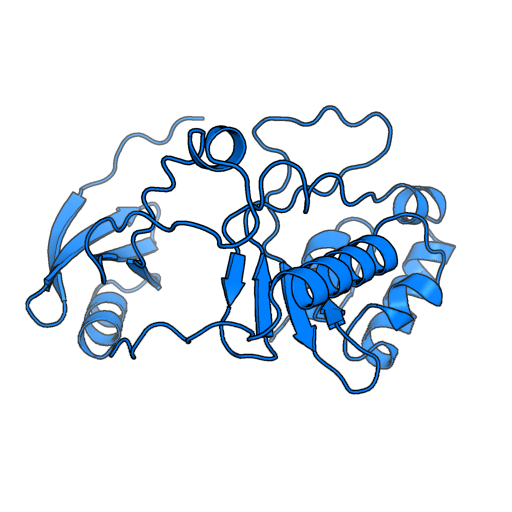2.127 -5.672 -4.364 1.00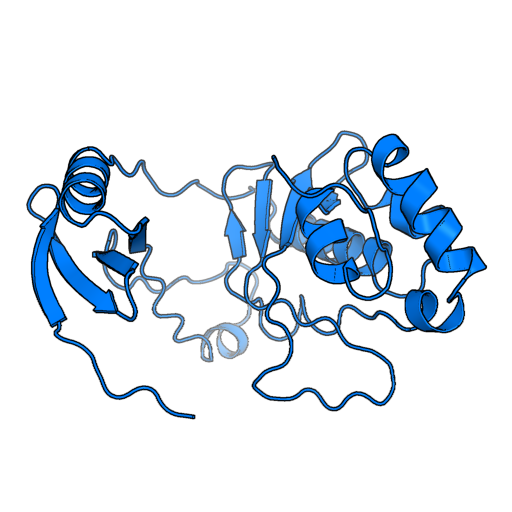 92.38 194 VAL A C 1
ATOM 1465 O O . VAL A 1 194 ? 2.196 -6.423 -5.334 1.00 92.38 194 VAL A O 1
ATOM 1468 N N . THR A 1 195 ? 0.954 -5.194 -3.962 1.00 92.88 195 THR A N 1
ATOM 1469 C CA . THR A 1 195 ? -0.261 -5.493 -4.735 1.00 92.88 195 THR A CA 1
ATOM 1470 C C . THR A 1 195 ? -0.197 -4.871 -6.131 1.00 92.88 195 THR A C 1
ATOM 1472 O O . THR A 1 195 ? 0.313 -3.760 -6.309 1.00 92.88 195 THR A O 1
ATOM 1475 N N . ARG A 1 196 ? -0.791 -5.541 -7.127 1.00 91.12 196 ARG A N 1
ATOM 1476 C CA . ARG A 1 196 ? -0.958 -5.013 -8.494 1.00 91.12 196 ARG A CA 1
ATOM 1477 C C . ARG A 1 196 ? -1.438 -3.566 -8.499 1.00 91.12 196 ARG A C 1
ATOM 1479 O O . ARG A 1 196 ? -0.905 -2.734 -9.228 1.00 91.12 196 ARG A O 1
ATOM 1486 N N . SER A 1 197 ? -2.449 -3.269 -7.690 1.00 87.38 197 SER A N 1
ATOM 1487 C CA . SER A 1 197 ? -3.070 -1.950 -7.654 1.00 87.38 197 SER A CA 1
ATOM 1488 C C . SER A 1 197 ? -2.118 -0.877 -7.135 1.00 87.38 197 SER A C 1
ATOM 1490 O O . SER A 1 197 ? -2.007 0.173 -7.765 1.00 87.38 197 SER A O 1
ATOM 1492 N N . SER A 1 198 ? -1.389 -1.144 -6.047 1.00 88.50 198 SER A N 1
ATOM 1493 C CA . SER A 1 198 ? -0.380 -0.212 -5.532 1.00 88.50 198 SER A CA 1
ATOM 1494 C C . SER A 1 198 ? 0.775 -0.021 -6.515 1.00 88.50 198 SER A C 1
ATOM 1496 O O . SER A 1 198 ? 1.197 1.112 -6.742 1.00 88.50 198 SER A O 1
ATOM 1498 N N . PHE A 1 199 ? 1.226 -1.089 -7.183 1.00 88.81 199 PHE A N 1
ATOM 1499 C CA . PHE A 1 199 ? 2.226 -0.980 -8.246 1.00 88.81 199 PHE A CA 1
ATOM 1500 C C . PHE A 1 199 ? 1.733 -0.086 -9.395 1.00 88.81 199 PHE A C 1
ATOM 1502 O O . PHE A 1 199 ? 2.393 0.886 -9.759 1.00 88.81 199 PHE A O 1
ATOM 1509 N N . CYS A 1 200 ? 0.543 -0.356 -9.939 1.00 86.50 200 CYS A N 1
ATOM 1510 C CA . CYS A 1 200 ? -0.026 0.433 -11.032 1.00 86.50 200 CYS A CA 1
ATOM 1511 C C . CYS A 1 200 ? -0.303 1.894 -10.635 1.00 86.50 200 CYS A C 1
ATOM 1513 O O . CYS A 1 200 ? -0.190 2.783 -11.483 1.00 86.50 200 CYS A O 1
ATOM 1515 N N . LEU A 1 201 ? -0.665 2.155 -9.373 1.00 83.06 201 LEU A N 1
ATOM 1516 C CA . LEU A 1 201 ? -0.873 3.505 -8.845 1.00 83.06 201 LEU A CA 1
ATOM 1517 C C . LEU A 1 201 ? 0.430 4.310 -8.868 1.00 83.06 201 LEU A C 1
ATOM 1519 O O . LEU A 1 201 ? 0.450 5.422 -9.396 1.00 83.06 201 LEU A O 1
ATOM 1523 N N . VAL A 1 202 ? 1.522 3.729 -8.368 1.00 80.94 202 VAL A N 1
ATOM 1524 C CA . VAL A 1 202 ? 2.848 4.363 -8.399 1.00 80.94 202 VAL A CA 1
ATOM 1525 C C . VAL A 1 202 ? 3.327 4.573 -9.835 1.00 80.94 202 VAL A C 1
ATOM 1527 O O . VAL A 1 202 ? 3.814 5.644 -10.194 1.00 80.94 202 VAL A O 1
ATOM 1530 N N . MET A 1 203 ? 3.146 3.568 -10.689 1.00 81.94 203 MET A N 1
ATOM 1531 C CA . MET A 1 203 ? 3.744 3.532 -12.023 1.00 81.94 203 MET A CA 1
ATOM 1532 C C . MET A 1 203 ? 2.941 4.284 -13.093 1.00 81.94 203 MET A C 1
ATOM 1534 O O . MET A 1 203 ? 3.364 4.328 -14.246 1.00 81.94 203 MET A O 1
ATOM 1538 N N . MET A 1 204 ? 1.792 4.884 -12.768 1.00 80.06 204 MET A N 1
ATOM 1539 C CA . MET A 1 204 ? 0.808 5.331 -13.766 1.00 80.06 204 MET A CA 1
ATOM 1540 C C . MET A 1 204 ? 1.300 6.351 -14.804 1.00 80.06 204 MET A C 1
ATOM 1542 O O . MET A 1 204 ? 0.737 6.434 -15.894 1.00 80.06 204 MET A O 1
ATOM 1546 N N . THR A 1 205 ? 2.320 7.147 -14.486 1.00 73.00 205 THR A N 1
ATOM 1547 C CA . THR A 1 205 ? 2.894 8.126 -15.425 1.00 73.00 205 THR A CA 1
ATOM 1548 C C . THR A 1 205 ? 3.832 7.475 -16.443 1.00 73.00 205 THR A C 1
ATOM 1550 O O . THR A 1 205 ? 4.057 8.026 -17.524 1.00 73.00 205 THR A O 1
ATOM 1553 N N . THR A 1 206 ? 4.342 6.286 -16.121 1.00 75.44 206 THR A N 1
ATOM 1554 C CA . THR A 1 206 ? 5.334 5.556 -16.913 1.00 75.44 206 THR A CA 1
ATOM 1555 C C . THR A 1 206 ? 4.766 4.271 -17.523 1.00 75.44 206 THR A C 1
ATOM 1557 O O . THR A 1 206 ? 5.214 3.880 -18.595 1.00 75.44 206 THR A O 1
ATOM 1560 N N . VAL A 1 207 ? 3.744 3.659 -16.910 1.00 77.75 207 VAL A N 1
ATOM 1561 C CA . VAL A 1 207 ? 3.084 2.415 -17.349 1.00 77.75 207 VAL A CA 1
ATOM 1562 C C . VAL A 1 207 ? 1.600 2.667 -17.681 1.00 77.75 207 VAL A C 1
ATOM 1564 O O . VAL A 1 207 ? 0.710 2.366 -16.878 1.00 77.75 207 VAL A O 1
ATOM 1567 N N . PRO A 1 208 ? 1.289 3.239 -18.863 1.00 76.81 208 PRO A N 1
ATOM 1568 C CA . PRO A 1 208 ? -0.087 3.449 -19.300 1.00 76.81 208 PRO A CA 1
ATOM 1569 C C . PRO A 1 208 ? -0.845 2.131 -19.492 1.00 76.81 208 PRO A C 1
ATOM 1571 O O . PRO A 1 208 ? -0.316 1.155 -20.029 1.00 76.81 208 PRO A O 1
ATOM 1574 N N . GLY A 1 209 ? -2.118 2.116 -19.092 1.00 77.44 209 GLY A N 1
ATOM 1575 C CA . GLY A 1 209 ? -2.985 0.943 -19.238 1.00 77.44 209 GLY A CA 1
ATOM 1576 C C . GLY A 1 209 ? -2.707 -0.182 -18.236 1.00 77.44 209 GLY A C 1
ATOM 1577 O O . GLY A 1 209 ? -3.212 -1.284 -18.421 1.00 77.44 209 GLY A O 1
ATOM 1578 N N . CYS A 1 210 ? -1.917 0.080 -17.189 1.00 80.94 210 CYS A N 1
ATOM 1579 C CA . CYS A 1 210 ? -1.815 -0.802 -16.027 1.00 80.94 210 CYS A CA 1
ATOM 1580 C C . CYS A 1 210 ? -3.190 -0.867 -15.330 1.00 80.94 210 CYS A C 1
ATOM 1582 O O . CYS A 1 210 ? -3.708 0.197 -14.963 1.00 80.94 210 CYS A O 1
ATOM 1584 N N . PRO A 1 211 ? -3.802 -2.055 -15.165 1.00 73.31 211 PRO A N 1
ATOM 1585 C CA . PRO A 1 211 ? -5.113 -2.177 -14.540 1.00 73.31 211 PRO A CA 1
ATOM 1586 C C . PRO A 1 211 ? -5.094 -1.632 -13.110 1.00 73.31 211 PRO A C 1
ATOM 1588 O O . PRO A 1 211 ? -4.318 -2.090 -12.272 1.00 73.31 211 PRO A O 1
ATOM 1591 N N . ARG A 1 212 ? -5.966 -0.665 -12.826 1.00 69.12 212 ARG A N 1
ATOM 1592 C CA . ARG A 1 212 ? -6.315 -0.290 -11.450 1.00 69.12 212 ARG A CA 1
ATOM 1593 C C . ARG A 1 212 ? -7.534 -1.114 -11.032 1.00 69.12 212 ARG A C 1
ATOM 1595 O O . ARG A 1 212 ? -8.098 -1.822 -11.867 1.00 69.12 212 ARG A O 1
ATOM 1602 N N . PHE A 1 213 ? -7.902 -1.082 -9.754 1.00 53.06 213 PHE A N 1
ATOM 1603 C CA . PHE A 1 213 ? -9.179 -1.660 -9.322 1.00 53.06 213 PHE A CA 1
ATOM 1604 C C . PHE A 1 213 ? -10.329 -1.205 -10.254 1.00 53.06 213 PHE A C 1
ATOM 1606 O O . PHE A 1 213 ? -10.252 -0.083 -10.767 1.00 53.06 213 PHE A O 1
ATOM 1613 N N . PRO A 1 214 ? -11.349 -2.046 -10.508 1.00 36.81 214 PRO A N 1
ATOM 1614 C CA . PRO A 1 214 ? -12.651 -1.535 -10.924 1.00 36.81 214 PRO A CA 1
ATOM 1615 C C . PRO A 1 214 ? -13.239 -0.595 -9.862 1.00 36.81 214 PRO A C 1
ATOM 1617 O O . PRO A 1 214 ? -12.904 -0.768 -8.666 1.00 36.81 214 PRO A O 1
#

pLDDT: mean 74.07, std 17.47, range [29.28, 94.88]